Protein AF-A0A1D2NFI7-F1 (afdb_monomer_lite)

Radius of gyration: 31.72 Å; chains: 1; bounding box: 74×65×94 Å

Sequence (279 aa):
MHHGKQHNYYQWLPLLLILQALLTYIPTWLWNNLKDSRIQETVSSVKDSSKPASRRKLLIINLANDLFTQVIQKRYAKPFILCESLNIFCFIVNVVLTNFFFHNRFIMYGIKEIWMRFSSLSFRSQDSELFPQFGKCSFNLVKKDEIQKEAVCMISFNSLCENIYMVWFVVLIFASVIGLTFRLFGMFSRRKRRKLLMDAADNSCDENLQKICEKIGFYSWFTLYRISRNVDPLTFQDIISSLVARIESMPVFKTIKVRSRAVEHHTSDEIHDNISTVV

Organism: Orchesella cincta (NCBI:txid48709)

pLDDT: mean 74.35, std 12.83, range [29.09, 91.56]

Structure (mmCIF, N/CA/C/O backbone):
data_AF-A0A1D2NFI7-F1
#
_entry.id   AF-A0A1D2NFI7-F1
#
loop_
_atom_site.group_PDB
_atom_site.id
_atom_site.type_symbol
_atom_site.label_atom_id
_atom_site.label_alt_id
_atom_site.label_comp_id
_atom_site.label_asym_id
_atom_site.label_entity_id
_atom_site.label_seq_id
_atom_site.pdbx_PDB_ins_code
_atom_site.Cartn_x
_atom_site.Cartn_y
_atom_site.Cartn_z
_atom_site.occupancy
_atom_site.B_iso_or_equiv
_atom_site.auth_seq_id
_atom_site.auth_comp_id
_atom_site.auth_asym_id
_atom_site.auth_atom_id
_atom_site.pdbx_PDB_model_num
ATOM 1 N N . MET A 1 1 ? 24.826 -11.931 -44.035 1.00 29.09 1 MET A N 1
ATOM 2 C CA . MET A 1 1 ? 23.774 -10.902 -43.886 1.00 29.09 1 MET A CA 1
ATOM 3 C C . MET A 1 1 ? 23.153 -11.037 -42.500 1.00 29.09 1 MET A C 1
ATOM 5 O O . MET A 1 1 ? 22.273 -11.863 -42.312 1.00 29.09 1 MET A O 1
ATOM 9 N N . HIS A 1 2 ? 23.647 -10.297 -41.504 1.00 39.62 2 HIS A N 1
ATOM 10 C CA . HIS A 1 2 ? 22.939 -10.165 -40.228 1.00 39.62 2 HIS A CA 1
ATOM 11 C C . HIS A 1 2 ? 21.984 -8.981 -40.370 1.00 39.62 2 HIS A C 1
ATOM 13 O O . HIS A 1 2 ? 22.434 -7.839 -40.376 1.00 39.62 2 HIS A O 1
ATOM 19 N N . HIS A 1 3 ? 20.685 -9.240 -40.535 1.00 42.41 3 HIS A N 1
ATOM 20 C CA . HIS A 1 3 ? 19.678 -8.193 -40.383 1.00 42.41 3 HIS A CA 1
ATOM 21 C C . HIS A 1 3 ? 19.766 -7.674 -38.943 1.00 42.41 3 HIS A C 1
ATOM 23 O O . HIS A 1 3 ? 19.372 -8.364 -38.003 1.00 42.41 3 HIS A O 1
ATOM 29 N N . GLY A 1 4 ? 20.356 -6.491 -38.760 1.00 54.72 4 GLY A N 1
ATOM 30 C CA . GLY A 1 4 ? 20.394 -5.828 -37.464 1.00 54.72 4 GLY A CA 1
ATOM 31 C C . GLY A 1 4 ? 18.966 -5.567 -37.000 1.00 54.72 4 GLY A C 1
ATOM 32 O O . GLY A 1 4 ? 18.194 -4.923 -37.711 1.00 54.72 4 GLY A O 1
ATOM 33 N N . LYS A 1 5 ? 18.592 -6.091 -35.829 1.00 62.19 5 LYS A N 1
ATOM 34 C CA . LYS A 1 5 ? 17.308 -5.758 -35.205 1.00 62.19 5 LYS A CA 1
ATOM 35 C C . LYS A 1 5 ? 17.277 -4.253 -34.950 1.00 62.19 5 LYS A C 1
ATOM 37 O O . LYS A 1 5 ? 18.166 -3.717 -34.295 1.00 62.19 5 LYS A O 1
ATOM 42 N N . GLN A 1 6 ? 16.263 -3.570 -35.470 1.00 62.44 6 GLN A N 1
ATOM 43 C CA . GLN A 1 6 ? 16.031 -2.164 -35.160 1.00 62.44 6 GLN A CA 1
ATOM 44 C C . GLN A 1 6 ? 15.287 -2.061 -33.829 1.00 62.44 6 GLN A C 1
ATOM 46 O O . GLN A 1 6 ? 14.195 -2.601 -33.662 1.00 62.44 6 GLN A O 1
ATOM 51 N N . HIS A 1 7 ? 15.889 -1.366 -32.871 1.00 65.62 7 HIS A N 1
ATOM 52 C CA . HIS A 1 7 ? 15.333 -1.174 -31.537 1.00 65.62 7 HIS A CA 1
ATOM 53 C C . HIS A 1 7 ? 14.650 0.208 -31.470 1.00 65.62 7 HIS A C 1
ATOM 55 O O . HIS A 1 7 ? 15.287 1.192 -31.115 1.00 65.62 7 HIS A O 1
ATOM 61 N N . ASN A 1 8 ? 13.360 0.300 -31.831 1.00 68.69 8 ASN A N 1
ATOM 62 C CA . ASN A 1 8 ? 12.594 1.568 -31.844 1.00 68.69 8 ASN A CA 1
ATOM 63 C C . ASN A 1 8 ? 11.809 1.862 -30.548 1.00 68.69 8 ASN A C 1
ATOM 65 O O . ASN A 1 8 ? 11.197 2.922 -30.415 1.00 68.69 8 ASN A O 1
ATOM 69 N N . TYR A 1 9 ? 11.822 0.962 -29.564 1.00 72.81 9 TYR A N 1
ATOM 70 C CA . TYR A 1 9 ? 11.058 1.134 -28.320 1.00 72.81 9 TYR A CA 1
ATOM 71 C C . TYR A 1 9 ? 11.605 2.242 -27.404 1.00 72.81 9 TYR A C 1
ATOM 73 O O . TYR A 1 9 ? 10.887 2.704 -26.522 1.00 72.81 9 TYR A O 1
ATOM 81 N N . TYR A 1 10 ? 12.836 2.727 -27.613 1.00 71.69 10 TYR A N 1
ATOM 82 C CA . TYR A 1 10 ? 13.444 3.759 -26.757 1.00 71.69 10 TYR A CA 1
ATOM 83 C C . TYR A 1 10 ? 12.664 5.074 -26.726 1.00 71.69 10 TYR A C 1
ATOM 85 O O . TYR A 1 10 ? 12.626 5.732 -25.691 1.00 71.69 10 TYR A O 1
ATOM 93 N N . GLN A 1 11 ? 12.008 5.436 -27.830 1.00 80.50 11 GLN A N 1
ATOM 94 C CA . GLN A 1 11 ? 11.188 6.650 -27.909 1.00 80.50 11 GLN A CA 1
ATOM 95 C C . GLN A 1 11 ? 9.966 6.571 -26.984 1.00 80.50 11 GLN A C 1
ATOM 97 O O . GLN A 1 11 ? 9.542 7.566 -26.404 1.00 80.50 11 GLN A O 1
ATOM 102 N N . TRP A 1 12 ? 9.432 5.363 -26.806 1.00 84.44 12 TRP A N 1
ATOM 103 C CA . TRP A 1 12 ? 8.225 5.088 -26.027 1.00 84.44 12 TRP A CA 1
ATOM 104 C C . TRP A 1 12 ? 8.521 4.767 -24.564 1.00 84.44 12 TRP A C 1
ATOM 106 O O . TRP A 1 12 ? 7.616 4.723 -23.734 1.00 84.44 12 TRP A O 1
ATOM 116 N N . LEU A 1 13 ? 9.795 4.568 -24.233 1.00 81.44 13 LEU A N 1
ATOM 117 C CA . LEU A 1 13 ? 10.234 4.150 -22.913 1.00 81.44 13 LEU A CA 1
ATOM 118 C C . LEU A 1 13 ? 9.862 5.145 -21.795 1.00 81.44 13 LEU A C 1
ATOM 120 O O . LEU A 1 13 ? 9.362 4.689 -20.765 1.00 81.44 13 LEU A O 1
ATOM 124 N N . PRO A 1 14 ? 10.034 6.476 -21.953 1.00 82.94 14 PRO A N 1
ATOM 125 C CA . PRO A 1 14 ? 9.619 7.431 -20.923 1.00 82.94 14 PRO A CA 1
ATOM 126 C C . PRO A 1 14 ? 8.097 7.466 -20.745 1.00 82.94 14 PRO A C 1
ATOM 128 O O . PRO A 1 14 ? 7.606 7.557 -19.622 1.00 82.94 14 PRO A O 1
ATOM 131 N N . LEU A 1 15 ? 7.345 7.342 -21.844 1.00 87.81 15 LEU A N 1
ATOM 132 C CA . LEU A 1 15 ? 5.881 7.300 -21.816 1.00 87.81 15 LEU A CA 1
ATOM 133 C C . LEU A 1 15 ? 5.378 6.058 -21.074 1.00 87.81 15 LEU A C 1
ATOM 135 O O . LEU A 1 15 ? 4.443 6.156 -20.278 1.00 87.81 15 LEU A O 1
ATOM 139 N N . LEU A 1 16 ? 6.037 4.912 -21.272 1.00 87.25 16 LEU A N 1
ATOM 140 C CA . LEU A 1 16 ? 5.746 3.693 -20.527 1.00 87.25 16 LEU A CA 1
ATOM 141 C C . LEU A 1 16 ? 5.970 3.890 -19.023 1.00 87.25 16 LEU A C 1
ATOM 143 O O . LEU A 1 16 ? 5.089 3.550 -18.239 1.00 87.25 16 LEU A O 1
ATOM 147 N N . LEU A 1 17 ? 7.099 4.477 -18.613 1.00 83.81 17 LEU A N 1
ATOM 148 C CA . LEU A 1 17 ? 7.396 4.725 -17.196 1.00 83.81 17 LEU A CA 1
ATOM 149 C C . LEU A 1 17 ? 6.369 5.660 -16.542 1.00 83.81 17 LEU A C 1
ATOM 151 O O . LEU A 1 17 ? 5.935 5.407 -15.419 1.00 83.81 17 LEU A O 1
ATOM 155 N N . ILE A 1 18 ? 5.934 6.708 -17.248 1.00 88.94 18 ILE A N 1
ATOM 156 C CA . ILE A 1 18 ? 4.877 7.608 -16.762 1.00 88.94 18 ILE A CA 1
ATOM 157 C C . ILE A 1 18 ? 3.566 6.837 -16.583 1.00 88.94 18 ILE A C 1
ATOM 159 O O . ILE A 1 18 ? 2.930 6.942 -15.536 1.00 88.94 18 ILE A O 1
ATOM 163 N N . LEU A 1 19 ? 3.177 6.023 -17.567 1.00 90.88 19 LEU A N 1
ATOM 164 C CA . LEU A 1 19 ? 1.971 5.200 -17.477 1.00 90.88 19 LEU A CA 1
ATOM 165 C C . LEU A 1 19 ? 2.037 4.223 -16.291 1.00 90.88 19 LEU A C 1
ATOM 167 O O . LEU A 1 19 ? 1.072 4.096 -15.541 1.00 90.88 19 LEU A O 1
ATOM 171 N N . GLN A 1 20 ? 3.181 3.574 -16.079 1.00 88.94 20 GLN A N 1
ATOM 172 C CA . GLN A 1 20 ? 3.416 2.665 -14.953 1.00 88.94 20 GLN A CA 1
ATOM 173 C C . GLN A 1 20 ? 3.323 3.375 -13.595 1.00 88.94 20 GLN A C 1
ATOM 175 O O . GLN A 1 20 ? 2.691 2.868 -12.658 1.00 88.94 20 GLN A O 1
ATOM 180 N N . ALA A 1 21 ? 3.895 4.577 -13.489 1.00 87.56 21 ALA A N 1
ATOM 181 C CA . ALA A 1 21 ? 3.795 5.410 -12.295 1.00 87.56 21 ALA A CA 1
ATOM 182 C C . ALA A 1 21 ? 2.337 5.803 -12.009 1.00 87.56 21 ALA A C 1
ATOM 184 O O . ALA A 1 21 ? 1.871 5.658 -10.877 1.00 87.56 21 ALA A O 1
ATOM 185 N N . LEU A 1 22 ? 1.589 6.216 -13.038 1.00 91.56 22 LEU A N 1
ATOM 186 C CA . LEU A 1 22 ? 0.167 6.542 -12.916 1.00 91.56 22 LEU A CA 1
ATOM 187 C C . LEU A 1 22 ? -0.651 5.329 -12.463 1.00 91.56 22 LEU A C 1
ATOM 189 O O . LEU A 1 22 ? -1.395 5.436 -11.492 1.00 91.56 22 LEU A O 1
ATOM 193 N N . LEU A 1 23 ? -0.468 4.164 -13.092 1.00 89.81 23 LEU A N 1
ATOM 194 C CA . LEU A 1 23 ? -1.163 2.927 -12.715 1.00 89.81 23 LEU A CA 1
ATOM 195 C C . LEU A 1 23 ? -0.927 2.555 -11.246 1.00 89.81 23 LEU A C 1
ATOM 197 O O . LEU A 1 23 ? -1.853 2.125 -10.559 1.00 89.81 23 LEU A O 1
ATOM 201 N N . THR A 1 24 ? 0.291 2.761 -10.746 1.00 85.81 24 THR A N 1
ATOM 202 C CA . THR A 1 24 ? 0.656 2.467 -9.351 1.00 85.81 24 THR A CA 1
ATOM 203 C C . THR A 1 24 ? 0.139 3.531 -8.372 1.00 85.81 24 THR A C 1
ATOM 205 O O . THR A 1 24 ? -0.062 3.252 -7.190 1.00 85.81 24 THR A O 1
ATOM 208 N N . TYR A 1 25 ? -0.137 4.748 -8.845 1.00 90.19 25 TYR A N 1
ATOM 209 C CA . TYR A 1 25 ? -0.699 5.831 -8.036 1.00 90.19 25 TYR A CA 1
ATOM 210 C C . TYR A 1 25 ? -2.215 5.699 -7.814 1.00 90.19 25 TYR A C 1
ATOM 212 O O . TYR A 1 25 ? -2.713 6.094 -6.754 1.00 90.19 25 TYR A O 1
ATOM 220 N N . ILE A 1 26 ? -2.950 5.101 -8.762 1.00 90.38 26 ILE A N 1
ATOM 221 C CA . ILE A 1 26 ? -4.421 4.974 -8.715 1.00 90.38 26 ILE A CA 1
ATOM 222 C C . ILE A 1 26 ? -4.935 4.407 -7.377 1.00 90.38 26 ILE A C 1
ATOM 224 O O . ILE A 1 26 ? -5.837 5.022 -6.806 1.00 90.38 26 ILE A O 1
ATOM 228 N N . PRO A 1 27 ? -4.403 3.300 -6.819 1.00 88.62 27 PRO A N 1
ATOM 229 C CA . PRO A 1 27 ? -4.906 2.755 -5.556 1.00 88.62 27 PRO A CA 1
ATOM 230 C C . PRO A 1 27 ? -4.754 3.725 -4.380 1.00 88.62 27 PRO A C 1
ATOM 232 O O . PRO A 1 27 ? -5.640 3.818 -3.533 1.00 88.62 27 PRO A O 1
ATOM 235 N N . THR A 1 28 ? -3.654 4.481 -4.340 1.00 87.12 28 THR A N 1
ATOM 236 C CA . THR A 1 28 ? -3.395 5.480 -3.291 1.00 87.12 28 THR A CA 1
ATOM 237 C C . THR A 1 28 ? -4.342 6.664 -3.417 1.00 87.12 28 THR A C 1
ATOM 239 O O . THR A 1 28 ? -4.914 7.120 -2.424 1.00 87.12 28 THR A O 1
ATOM 242 N N . TRP A 1 29 ? -4.539 7.150 -4.641 1.00 91.44 29 TRP A N 1
ATOM 243 C CA . TRP A 1 29 ? -5.510 8.198 -4.919 1.00 91.44 29 TRP A CA 1
ATOM 244 C C . TRP A 1 29 ? -6.923 7.750 -4.532 1.00 91.44 29 TRP A C 1
ATOM 246 O O . TRP A 1 29 ? -7.607 8.444 -3.781 1.00 91.44 29 TRP A O 1
ATOM 256 N N . LEU A 1 30 ? -7.333 6.553 -4.952 1.00 90.44 30 LEU A N 1
ATOM 257 C CA . LEU A 1 30 ? -8.645 5.996 -4.642 1.00 90.44 30 LEU A CA 1
ATOM 258 C C . LEU A 1 30 ? -8.848 5.846 -3.128 1.00 90.44 30 LEU A C 1
ATOM 260 O O . LEU A 1 30 ? -9.880 6.255 -2.599 1.00 90.44 30 LEU A O 1
ATOM 264 N N . TRP A 1 31 ? -7.842 5.339 -2.413 1.00 88.44 31 TRP A N 1
ATOM 265 C CA . TRP A 1 31 ? -7.873 5.230 -0.957 1.00 88.44 31 TRP A CA 1
ATOM 266 C C . TRP A 1 31 ? -8.065 6.586 -0.277 1.00 88.44 31 TRP A C 1
ATOM 268 O O . TRP A 1 31 ? -8.869 6.710 0.643 1.00 88.44 31 TRP A O 1
ATOM 278 N N . ASN A 1 32 ? -7.356 7.619 -0.733 1.00 86.19 32 ASN A N 1
ATOM 279 C CA . ASN A 1 32 ? -7.460 8.952 -0.150 1.00 86.19 32 ASN A CA 1
ATOM 280 C C . ASN A 1 32 ? -8.827 9.608 -0.364 1.00 86.19 32 ASN A C 1
ATOM 282 O O . ASN A 1 32 ? -9.238 10.378 0.499 1.00 86.19 32 ASN A O 1
ATOM 286 N N . ASN A 1 33 ? -9.521 9.278 -1.455 1.00 86.75 33 ASN A N 1
ATOM 287 C CA . ASN A 1 33 ? -10.863 9.786 -1.743 1.00 86.75 33 ASN A CA 1
ATOM 288 C C . ASN A 1 33 ? -11.974 8.970 -1.062 1.00 86.75 33 ASN A C 1
ATOM 290 O O . ASN A 1 33 ? -13.000 9.528 -0.688 1.00 86.75 33 ASN A O 1
ATOM 294 N N . LEU A 1 34 ? -11.789 7.655 -0.892 1.00 83.94 34 LEU A N 1
ATOM 295 C CA . LEU A 1 34 ? -12.803 6.778 -0.291 1.00 83.94 34 LEU A CA 1
ATOM 296 C C . LEU A 1 34 ? -12.669 6.614 1.225 1.00 83.94 34 LEU A C 1
ATOM 298 O O . LEU A 1 34 ? -13.615 6.147 1.865 1.00 83.94 34 LEU A O 1
ATOM 302 N N . LYS A 1 35 ? -11.507 6.926 1.815 1.00 78.81 35 LYS A N 1
ATOM 303 C CA . LYS A 1 35 ? -11.332 6.832 3.268 1.00 78.81 35 LYS A CA 1
ATOM 304 C C . LYS A 1 35 ? -12.279 7.821 3.948 1.00 78.81 35 LYS A C 1
ATOM 306 O O . LYS A 1 35 ? -12.212 9.026 3.730 1.00 78.81 35 LYS A O 1
ATOM 311 N N . ASP A 1 36 ? -13.151 7.300 4.801 1.00 71.88 36 ASP A N 1
ATOM 312 C CA . ASP A 1 36 ? -14.034 8.128 5.612 1.00 71.88 36 ASP A CA 1
ATOM 313 C C . ASP A 1 36 ? -13.203 8.813 6.714 1.00 71.88 36 ASP A C 1
ATOM 315 O O . ASP A 1 36 ? -12.686 8.152 7.624 1.00 71.88 36 ASP A O 1
ATOM 319 N N . SER A 1 37 ? -13.015 10.132 6.610 1.00 70.44 37 SER A N 1
ATOM 320 C CA . SER A 1 37 ? -12.261 10.937 7.581 1.00 70.44 37 SER A CA 1
ATOM 321 C C . SER A 1 37 ? -13.011 11.140 8.899 1.00 70.44 37 SER A C 1
ATOM 323 O O . SER A 1 37 ? -12.382 11.499 9.897 1.00 70.44 37 SER A O 1
ATOM 325 N N . ARG A 1 38 ? -14.318 10.839 8.949 1.00 67.88 38 ARG A N 1
ATOM 326 C CA . ARG A 1 38 ? -15.179 11.098 10.115 1.00 67.88 38 ARG A CA 1
ATOM 327 C C . ARG A 1 38 ? -14.690 10.427 11.392 1.00 67.88 38 ARG A C 1
ATOM 329 O O . ARG A 1 38 ? -14.798 11.015 12.465 1.00 67.88 38 ARG A O 1
ATOM 336 N N . ILE A 1 39 ? -14.103 9.226 11.306 1.00 69.31 39 ILE A N 1
ATOM 337 C CA . ILE A 1 39 ? -13.551 8.564 12.502 1.00 69.31 39 ILE A CA 1
ATOM 338 C C . ILE A 1 39 ? -12.408 9.388 13.089 1.00 69.31 39 ILE A C 1
ATOM 340 O O . ILE A 1 39 ? -12.334 9.548 14.300 1.00 69.31 39 ILE A O 1
ATOM 344 N N . GLN A 1 40 ? -11.497 9.885 12.250 1.00 72.31 40 GLN A N 1
ATOM 345 C CA . GLN A 1 40 ? -10.308 10.595 12.724 1.00 72.31 40 GLN A CA 1
ATOM 346 C C . GLN A 1 40 ? -10.698 11.924 13.371 1.00 72.31 40 GLN A C 1
ATOM 348 O O . GLN A 1 40 ? -10.175 12.263 14.427 1.00 72.31 40 GLN A O 1
ATOM 353 N N . GLU A 1 41 ? -11.669 12.617 12.780 1.00 72.81 41 GLU A N 1
ATOM 354 C CA . GLU A 1 41 ? -12.239 13.860 13.302 1.00 72.81 41 GLU A CA 1
ATOM 355 C C . GLU A 1 41 ? -13.022 13.658 14.611 1.00 72.81 41 GLU A C 1
ATOM 357 O O . GLU A 1 41 ? -12.958 14.469 15.539 1.00 72.81 41 GLU A O 1
ATOM 362 N N . THR A 1 42 ? -13.739 12.541 14.731 1.00 68.81 42 THR A N 1
ATOM 363 C CA . THR A 1 42 ? -14.479 12.223 15.959 1.00 68.81 42 THR A CA 1
ATOM 364 C C . THR A 1 42 ? -13.531 11.773 17.069 1.00 68.81 42 THR A C 1
ATOM 366 O O . THR A 1 42 ? -13.683 12.186 18.215 1.00 68.81 42 THR A O 1
ATOM 369 N N . VAL A 1 43 ? -12.498 10.991 16.741 1.00 75.31 43 VAL A N 1
ATOM 370 C CA . VAL A 1 43 ? -11.453 10.576 17.689 1.00 75.31 43 VAL A CA 1
ATOM 371 C C . VAL A 1 43 ? -10.667 11.781 18.210 1.00 75.31 43 VAL A C 1
ATOM 373 O O . VAL A 1 43 ? -10.451 11.881 19.418 1.00 75.31 43 VAL A O 1
ATOM 376 N N . SER A 1 44 ? -10.288 12.729 17.346 1.00 76.19 44 SER A N 1
ATOM 377 C CA . SER A 1 44 ? -9.645 13.972 17.793 1.00 76.19 44 SER A CA 1
ATOM 378 C C . SER A 1 44 ? -10.584 14.807 18.668 1.00 76.19 44 SER A C 1
ATOM 380 O O . SER A 1 44 ? -10.166 15.331 19.696 1.00 76.19 44 SER A O 1
ATOM 382 N N . SER A 1 45 ? -11.877 14.843 18.334 1.00 73.56 45 SER A N 1
ATOM 383 C CA . SER A 1 45 ? -12.898 15.528 19.130 1.00 73.56 45 SER A CA 1
ATOM 384 C C . SER A 1 45 ? -13.146 14.914 20.508 1.00 73.56 45 SER A C 1
ATOM 386 O O . SER A 1 45 ? -13.571 15.650 21.399 1.00 73.56 45 SER A O 1
ATOM 388 N N . VAL A 1 46 ? -12.929 13.604 20.671 1.00 73.38 46 VAL A N 1
ATOM 389 C CA . VAL A 1 46 ? -13.037 12.873 21.947 1.00 73.38 46 VAL A CA 1
ATOM 390 C C . VAL A 1 46 ? -11.790 13.071 22.813 1.00 73.38 46 VAL A C 1
ATOM 392 O O . VAL A 1 46 ? -11.917 13.171 24.031 1.00 73.38 46 VAL A O 1
ATOM 395 N N . LYS A 1 47 ? -10.610 13.183 22.192 1.00 74.44 47 LYS A N 1
ATOM 396 C CA . LYS A 1 47 ? -9.340 13.506 22.867 1.00 74.44 47 LYS A CA 1
ATOM 397 C C . LYS A 1 47 ? -9.260 14.931 23.407 1.00 74.44 47 LYS A C 1
ATOM 399 O O . LYS A 1 47 ? -8.409 15.218 24.242 1.00 74.44 47 LYS A O 1
ATOM 404 N N . ASP A 1 48 ? -10.109 15.826 22.918 1.00 77.12 48 ASP A N 1
ATOM 405 C CA . ASP A 1 48 ? -10.140 17.211 23.366 1.00 77.12 48 ASP A CA 1
ATOM 406 C C . ASP A 1 48 ? -10.658 17.320 24.814 1.00 77.12 48 ASP A C 1
ATOM 408 O O . ASP A 1 48 ? -11.865 17.377 25.088 1.00 77.12 48 ASP A O 1
ATOM 412 N N . SER A 1 49 ? -9.710 17.348 25.753 1.00 65.44 49 SER A N 1
ATOM 413 C CA . SER A 1 49 ? -9.942 17.460 27.196 1.00 65.44 49 SER A CA 1
ATOM 414 C C . SER A 1 49 ? -10.616 18.768 27.618 1.00 65.44 49 SER A C 1
ATOM 416 O O . SER A 1 49 ? -11.136 18.825 28.731 1.00 65.44 49 SER A O 1
ATOM 418 N N . SER A 1 50 ? -10.659 19.788 26.748 1.00 71.69 50 SER A N 1
ATOM 419 C CA . SER A 1 50 ? -11.326 21.070 27.015 1.00 71.69 50 SER A CA 1
ATOM 420 C C . SER A 1 50 ? -12.854 20.930 27.105 1.00 71.69 50 SER A C 1
ATOM 422 O O . SER A 1 50 ? -13.536 21.740 27.734 1.00 71.69 50 SER A O 1
ATOM 424 N N . LYS A 1 51 ? -13.427 19.871 26.515 1.00 74.31 51 LYS A N 1
ATOM 425 C CA . LYS A 1 51 ? -14.882 19.678 26.467 1.00 74.31 51 LYS A CA 1
ATOM 426 C C . LYS A 1 51 ? -15.449 19.127 27.787 1.00 74.31 51 LYS A C 1
ATOM 428 O O . LYS A 1 51 ? -14.869 18.194 28.358 1.00 74.31 51 LYS A O 1
ATOM 433 N N . PRO A 1 52 ? -16.631 19.612 28.230 1.00 79.06 52 PRO A N 1
ATOM 434 C CA . PRO A 1 52 ? -17.269 19.171 29.470 1.00 79.06 52 PRO A CA 1
ATOM 435 C C . PRO A 1 52 ? -17.637 17.681 29.435 1.00 79.06 52 PRO A C 1
ATOM 437 O O . PRO A 1 52 ? -18.003 17.140 28.386 1.00 79.06 52 PRO A O 1
ATOM 440 N N . ALA A 1 53 ? -17.600 17.023 30.598 1.00 74.62 53 ALA A N 1
ATOM 441 C CA . ALA A 1 53 ? -17.808 15.577 30.740 1.00 74.62 53 ALA A CA 1
ATOM 442 C C . ALA A 1 53 ? -19.140 15.084 30.134 1.00 74.62 53 ALA A C 1
ATOM 444 O O . ALA A 1 53 ? -19.183 14.035 29.490 1.00 74.62 53 ALA A O 1
ATOM 445 N N . SER A 1 54 ? -20.215 15.871 30.256 1.00 76.00 54 SER A N 1
ATOM 446 C CA . SER A 1 54 ? -21.532 15.578 29.668 1.00 76.00 54 SER A CA 1
ATOM 447 C C . SER A 1 54 ? -21.483 15.514 28.137 1.00 76.00 54 SER A C 1
ATOM 449 O O . SER A 1 54 ? -22.091 14.640 27.521 1.00 76.00 54 SER A O 1
ATOM 451 N N . ARG A 1 55 ? -20.708 16.409 27.509 1.00 77.38 55 ARG A N 1
ATOM 452 C CA . ARG A 1 55 ? -20.531 16.456 26.052 1.00 77.38 55 ARG A CA 1
ATOM 453 C C . ARG A 1 55 ? -19.608 15.341 25.567 1.00 77.38 55 ARG A C 1
ATOM 455 O O . ARG A 1 55 ? -19.849 14.786 24.501 1.00 77.38 55 ARG A O 1
ATOM 462 N N . ARG A 1 56 ? -18.614 14.954 26.373 1.00 73.62 56 ARG A N 1
ATOM 463 C CA . ARG A 1 56 ? -17.728 13.811 26.100 1.00 73.62 56 ARG A CA 1
ATOM 464 C C . ARG A 1 56 ? -18.499 12.490 26.035 1.00 73.62 56 ARG A C 1
ATOM 466 O O . ARG A 1 56 ? -18.316 11.742 25.082 1.00 73.62 56 ARG A O 1
ATOM 473 N N . LYS A 1 57 ? -19.434 12.250 26.964 1.00 76.31 57 LYS A N 1
ATOM 474 C CA . LYS A 1 57 ? -20.319 11.067 26.930 1.00 76.31 57 LYS A CA 1
ATOM 475 C C . LYS A 1 57 ? -21.163 10.999 25.652 1.00 76.31 57 LYS A C 1
ATOM 477 O O . LYS A 1 57 ? -21.241 9.946 25.028 1.00 76.31 57 LYS A O 1
ATOM 482 N N . LEU A 1 58 ? -21.739 12.124 25.218 1.00 79.25 58 LEU A N 1
ATOM 483 C CA . LEU A 1 58 ? -22.499 12.187 23.963 1.00 79.25 58 LEU A CA 1
ATOM 484 C C . LEU A 1 58 ? -21.615 11.903 22.735 1.00 79.25 58 LEU A C 1
ATOM 486 O O . LEU A 1 58 ? -22.036 11.192 21.825 1.00 79.25 58 LEU A O 1
ATOM 490 N N . LEU A 1 59 ? -20.378 12.413 22.721 1.00 78.44 59 LEU A N 1
ATOM 491 C CA . LEU A 1 59 ? -19.408 12.137 21.656 1.00 78.44 59 LEU A CA 1
ATOM 492 C C . LEU A 1 59 ? -19.012 10.656 21.603 1.00 78.44 59 LEU A C 1
ATOM 494 O O . LEU A 1 59 ? -18.911 10.110 20.509 1.00 78.44 59 LEU A O 1
ATOM 498 N N . ILE A 1 60 ? -18.850 9.994 22.753 1.00 76.81 60 ILE A N 1
ATOM 499 C CA . ILE A 1 60 ? -18.573 8.550 22.827 1.00 76.81 60 ILE A CA 1
ATOM 500 C C . ILE A 1 60 ? -19.743 7.740 22.252 1.00 76.81 60 ILE A C 1
ATOM 502 O O . ILE A 1 60 ? -19.517 6.820 21.470 1.00 76.81 60 ILE A O 1
ATOM 506 N N . ILE A 1 61 ? -20.991 8.108 22.563 1.00 77.75 61 ILE A N 1
ATOM 507 C CA . ILE A 1 61 ? -22.186 7.439 22.017 1.00 77.75 61 ILE A CA 1
ATOM 508 C C . ILE A 1 61 ? -22.281 7.632 20.497 1.00 77.75 61 ILE A C 1
ATOM 510 O O . ILE A 1 61 ? -22.542 6.674 19.765 1.00 77.75 61 ILE A O 1
ATOM 514 N N . ASN A 1 62 ? -22.043 8.849 20.003 1.00 78.25 62 ASN A N 1
ATOM 515 C CA . ASN A 1 62 ? -22.034 9.128 18.565 1.00 78.25 62 ASN A CA 1
ATOM 516 C C . ASN A 1 62 ? -20.916 8.354 17.855 1.00 78.25 62 ASN A C 1
ATOM 518 O O . ASN A 1 62 ? -21.173 7.701 16.846 1.00 78.25 62 ASN A O 1
ATOM 522 N N . LEU A 1 63 ? -19.717 8.322 18.443 1.00 78.44 63 LEU A N 1
ATOM 523 C CA . LEU A 1 63 ? -18.595 7.534 17.945 1.00 78.44 63 LEU A CA 1
ATOM 524 C C . LEU A 1 63 ? -18.923 6.037 17.930 1.00 78.44 63 LEU A C 1
ATOM 526 O O . LEU A 1 63 ? -18.635 5.366 16.946 1.00 78.44 63 LEU A O 1
ATOM 530 N N . ALA A 1 64 ? -19.562 5.503 18.970 1.00 76.25 64 ALA A N 1
ATOM 531 C CA . ALA A 1 64 ? -19.980 4.105 19.009 1.00 76.25 64 ALA A CA 1
ATOM 532 C C . ALA A 1 64 ? -21.005 3.777 17.907 1.00 76.25 64 ALA A C 1
ATOM 534 O O . ALA A 1 64 ? -20.918 2.714 17.294 1.00 76.25 64 ALA A O 1
ATOM 535 N N . ASN A 1 65 ? -21.933 4.689 17.594 1.00 77.25 65 ASN A N 1
ATOM 536 C CA . ASN A 1 65 ? -22.884 4.529 16.485 1.00 77.25 65 ASN A CA 1
ATOM 537 C C . ASN A 1 65 ? -22.203 4.584 15.105 1.00 77.25 65 ASN A C 1
ATOM 539 O O . ASN A 1 65 ? -22.510 3.774 14.220 1.00 77.25 65 ASN A O 1
ATOM 543 N N . ASP A 1 66 ? -21.250 5.495 14.924 1.00 76.06 66 ASP A N 1
ATOM 544 C CA . ASP A 1 66 ? -20.457 5.572 13.697 1.00 76.06 66 ASP A CA 1
ATOM 545 C C . ASP A 1 66 ? -19.601 4.312 13.532 1.00 76.06 66 ASP A C 1
ATOM 547 O O . ASP A 1 66 ? -19.607 3.680 12.472 1.00 76.06 66 ASP A O 1
ATOM 551 N N . LEU A 1 67 ? -18.949 3.857 14.604 1.00 75.62 67 LEU A N 1
ATOM 552 C CA . LEU A 1 67 ? -18.160 2.629 14.611 1.00 75.62 67 LEU A CA 1
ATOM 553 C C . LEU A 1 67 ? -19.002 1.394 14.372 1.00 75.62 67 LEU A C 1
ATOM 555 O O . LEU A 1 67 ? -18.584 0.526 13.613 1.00 75.62 67 LEU A O 1
ATOM 559 N N . PHE A 1 68 ? -20.198 1.326 14.945 1.00 75.94 68 PHE A N 1
ATOM 560 C CA .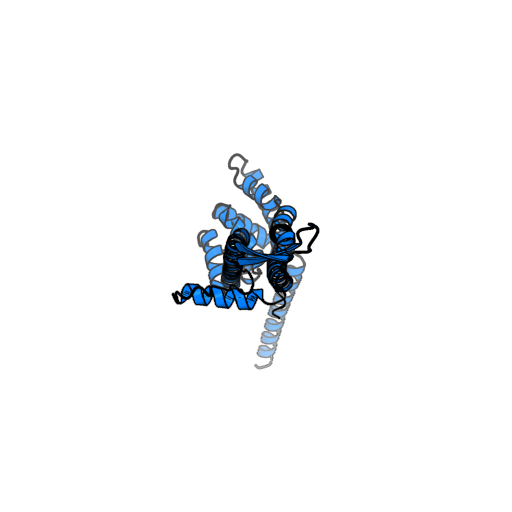 PHE A 1 68 ? -21.143 0.260 14.662 1.00 75.94 68 PHE A CA 1
ATOM 561 C C . PHE A 1 68 ? -21.392 0.157 13.152 1.00 75.94 68 PHE A C 1
ATOM 563 O O . PHE A 1 68 ? -21.210 -0.905 12.548 1.00 75.94 68 PHE A O 1
ATOM 570 N N . THR A 1 69 ? -21.732 1.280 12.518 1.00 73.06 69 THR A N 1
ATOM 571 C CA . THR A 1 69 ? -21.991 1.340 11.075 1.00 73.06 69 THR A CA 1
ATOM 572 C C . THR A 1 69 ? -20.759 0.895 10.286 1.00 73.06 69 THR A C 1
ATOM 574 O O . THR A 1 69 ? -20.857 0.134 9.324 1.00 73.06 69 THR A O 1
ATOM 577 N N . GLN A 1 70 ? -19.567 1.290 10.718 1.00 72.06 70 GLN A N 1
ATOM 578 C CA . GLN A 1 70 ? -18.339 0.979 10.000 1.00 72.06 70 GLN A CA 1
ATOM 579 C C . GLN A 1 70 ? -17.826 -0.454 10.189 1.00 72.06 70 GLN A C 1
ATOM 581 O O . GLN A 1 70 ? -17.379 -1.071 9.217 1.00 72.06 70 GLN A O 1
ATOM 586 N N . VAL A 1 71 ? -17.924 -0.998 11.401 1.00 70.88 71 VAL A N 1
ATOM 587 C CA . VAL A 1 71 ? -17.463 -2.338 11.792 1.00 70.88 71 VAL A CA 1
ATOM 588 C C . VAL A 1 71 ? -18.433 -3.407 11.288 1.00 70.88 71 VAL A C 1
ATOM 590 O O . VAL A 1 71 ? -17.978 -4.423 10.754 1.00 70.88 71 VAL A O 1
ATOM 593 N N . ILE A 1 72 ? -19.748 -3.172 11.400 1.00 69.00 72 ILE A N 1
ATOM 594 C CA . ILE A 1 72 ? -20.787 -4.159 11.061 1.00 69.00 72 ILE A CA 1
ATOM 595 C C . ILE A 1 72 ? -21.261 -4.030 9.619 1.00 69.00 72 ILE A C 1
ATOM 597 O O . ILE A 1 72 ? -21.305 -5.039 8.917 1.00 69.00 72 ILE A O 1
ATOM 601 N N . GLN A 1 73 ? -21.518 -2.817 9.112 1.00 70.19 73 GLN A N 1
ATOM 602 C CA . GLN A 1 73 ? -21.841 -2.648 7.684 1.00 70.19 73 GLN A CA 1
ATOM 603 C C . GLN A 1 73 ? -20.593 -2.649 6.786 1.00 70.19 73 GLN A C 1
ATOM 605 O O . GLN A 1 73 ? -20.700 -2.489 5.565 1.00 70.19 73 GLN A O 1
ATOM 610 N N . LYS A 1 74 ? -19.402 -2.852 7.371 1.00 74.69 74 LYS A N 1
ATOM 611 C CA . LYS A 1 74 ? -18.117 -2.990 6.669 1.00 74.69 74 LYS A CA 1
ATOM 612 C C . LYS A 1 74 ? -17.776 -1.783 5.782 1.00 74.69 74 LYS A C 1
ATOM 614 O O . LYS A 1 74 ? -17.042 -1.937 4.807 1.00 74.69 74 LYS A O 1
ATOM 619 N N . ARG A 1 75 ? -18.287 -0.582 6.089 1.00 75.81 75 ARG A N 1
ATOM 620 C CA . ARG A 1 75 ? -18.088 0.619 5.250 1.00 75.81 75 ARG A CA 1
ATOM 621 C C . ARG A 1 75 ? -16.623 0.991 5.064 1.00 75.81 75 ARG A C 1
ATOM 623 O O . ARG A 1 75 ? -16.264 1.395 3.971 1.00 75.81 75 ARG A O 1
ATOM 630 N N . TYR A 1 76 ? -15.790 0.802 6.085 1.00 75.88 76 TYR A N 1
ATOM 631 C CA . TYR A 1 76 ? -14.349 1.052 5.991 1.00 75.88 76 TYR A CA 1
ATOM 632 C C . TYR A 1 76 ? -13.594 -0.118 5.335 1.00 75.88 76 TYR A C 1
ATOM 634 O O . TYR A 1 76 ? -12.616 0.069 4.615 1.00 75.88 76 TYR A O 1
ATOM 642 N N . ALA A 1 77 ? -14.074 -1.348 5.547 1.00 78.62 77 ALA A N 1
ATOM 643 C CA . ALA A 1 77 ? -13.458 -2.550 4.994 1.00 78.62 77 ALA A CA 1
ATOM 644 C C . ALA A 1 77 ? -13.620 -2.650 3.468 1.00 78.62 77 ALA A C 1
ATOM 646 O O . ALA A 1 77 ? -12.687 -3.063 2.791 1.00 78.62 77 ALA A O 1
ATOM 647 N N . LYS A 1 78 ? -14.773 -2.252 2.912 1.00 82.44 78 LYS A N 1
ATOM 648 C CA . LYS A 1 78 ? -15.043 -2.291 1.462 1.00 82.44 78 LYS A CA 1
ATOM 649 C C . LYS A 1 78 ? -14.028 -1.494 0.618 1.00 82.44 78 LYS A C 1
ATOM 651 O O . LYS A 1 78 ? -13.404 -2.111 -0.242 1.00 82.44 78 LYS A O 1
ATOM 656 N N . PRO A 1 79 ? -13.811 -0.180 0.840 1.00 84.00 79 PRO A N 1
ATOM 657 C CA . PRO A 1 79 ? -12.842 0.590 0.064 1.00 84.00 79 PRO A CA 1
ATOM 658 C C . PRO A 1 79 ? -11.412 0.108 0.306 1.00 84.00 79 PRO A C 1
ATOM 660 O O . PRO A 1 79 ? -10.608 0.131 -0.619 1.00 84.00 79 PRO A O 1
ATOM 663 N N . PHE A 1 80 ? -11.100 -0.394 1.506 1.00 82.50 80 PHE A N 1
ATOM 664 C CA . PHE A 1 80 ? -9.794 -0.987 1.786 1.00 82.50 80 PHE A CA 1
ATOM 665 C C . PHE A 1 80 ? -9.549 -2.247 0.946 1.00 82.50 80 PHE A C 1
ATOM 667 O O . PHE A 1 80 ? -8.537 -2.330 0.261 1.00 82.50 80 PHE A O 1
ATOM 674 N N . ILE A 1 81 ? -10.493 -3.198 0.940 1.00 84.00 81 ILE A N 1
ATOM 675 C CA . ILE A 1 81 ? -10.418 -4.422 0.123 1.00 84.00 81 ILE A CA 1
ATOM 676 C C . ILE A 1 81 ? -10.352 -4.080 -1.369 1.00 84.00 81 ILE A C 1
ATOM 678 O O . ILE A 1 81 ? -9.613 -4.721 -2.113 1.00 84.00 81 ILE A O 1
ATOM 682 N N . LEU A 1 82 ? -11.099 -3.065 -1.807 1.00 88.31 82 LEU A N 1
ATOM 683 C CA . LEU A 1 82 ? -11.066 -2.594 -3.187 1.00 88.31 82 LEU A CA 1
ATOM 684 C C . LEU A 1 82 ? -9.682 -2.047 -3.560 1.00 88.31 82 LEU A C 1
ATOM 686 O O . LEU A 1 82 ? -9.115 -2.485 -4.555 1.00 88.31 82 LEU A O 1
ATOM 690 N N . CYS A 1 83 ? -9.117 -1.144 -2.753 1.00 88.25 83 CYS A N 1
ATOM 691 C CA . CYS A 1 83 ? -7.778 -0.591 -2.991 1.00 88.25 83 CYS A CA 1
ATOM 692 C C . CYS A 1 83 ? -6.704 -1.682 -2.945 1.00 88.25 83 CYS A C 1
ATOM 694 O O . CYS A 1 83 ? -5.742 -1.649 -3.703 1.00 88.25 83 CYS A O 1
ATOM 696 N N . GLU A 1 84 ? -6.878 -2.669 -2.074 1.00 85.06 84 GLU A N 1
ATOM 697 C CA . GLU A 1 84 ? -5.986 -3.813 -1.949 1.00 85.06 84 GLU A CA 1
ATOM 698 C C . GLU A 1 84 ? -6.023 -4.708 -3.197 1.00 85.06 84 GLU A C 1
ATOM 700 O O . GLU A 1 84 ? -4.984 -5.017 -3.779 1.00 85.06 84 GLU A O 1
ATOM 705 N N . SER A 1 85 ? -7.224 -5.039 -3.673 1.00 87.88 85 SER A N 1
ATOM 706 C CA . SER A 1 85 ? -7.415 -5.794 -4.917 1.00 87.88 85 SER A CA 1
ATOM 707 C C . SER A 1 85 ? -6.851 -5.028 -6.115 1.00 87.88 85 SER A C 1
ATOM 709 O O . SER A 1 85 ? -6.195 -5.607 -6.978 1.00 87.88 85 SER A O 1
ATOM 711 N N . LEU A 1 86 ? -7.052 -3.708 -6.134 1.00 90.06 86 LEU A N 1
ATOM 712 C CA . LEU A 1 86 ? -6.554 -2.831 -7.183 1.00 90.06 86 LEU A CA 1
ATOM 713 C C . LEU A 1 86 ? -5.025 -2.717 -7.167 1.00 90.06 86 LEU A C 1
ATOM 715 O O . LEU A 1 86 ? -4.424 -2.711 -8.230 1.00 90.06 86 LEU A O 1
ATOM 719 N N . ASN A 1 87 ? -4.381 -2.700 -5.995 1.00 87.56 87 ASN A N 1
ATOM 720 C CA . ASN A 1 87 ? -2.918 -2.740 -5.888 1.00 87.56 87 ASN A CA 1
ATOM 721 C C . ASN A 1 87 ? -2.336 -4.001 -6.540 1.00 87.56 87 ASN A C 1
ATOM 723 O O . ASN A 1 87 ? -1.397 -3.907 -7.329 1.00 87.56 87 ASN A O 1
ATOM 727 N N . ILE A 1 88 ? -2.904 -5.176 -6.240 1.00 85.88 88 ILE A N 1
ATOM 728 C CA . ILE A 1 88 ? -2.465 -6.450 -6.834 1.00 85.88 88 ILE A CA 1
ATOM 729 C C . ILE A 1 88 ? -2.703 -6.439 -8.347 1.00 85.88 88 ILE A C 1
ATOM 731 O O . ILE A 1 88 ? -1.818 -6.810 -9.116 1.00 85.88 88 ILE A O 1
ATOM 735 N N . PHE A 1 89 ? -3.873 -5.971 -8.782 1.00 90.62 89 PHE A N 1
ATOM 736 C CA . PHE A 1 89 ? -4.198 -5.849 -10.198 1.00 90.62 89 PHE A CA 1
ATOM 737 C C . PHE A 1 89 ? -3.226 -4.916 -10.932 1.00 90.62 89 PHE A C 1
ATOM 739 O O . PHE A 1 89 ? -2.645 -5.309 -11.941 1.00 90.62 89 PHE A O 1
ATOM 746 N N . CYS A 1 90 ? -2.978 -3.717 -10.401 1.00 89.94 90 CYS A N 1
ATOM 747 C CA . CYS A 1 90 ? -2.029 -2.766 -10.969 1.00 89.94 90 CYS A CA 1
ATOM 748 C C . CYS A 1 90 ? -0.615 -3.347 -11.032 1.00 89.94 90 CYS A C 1
ATOM 750 O O . CYS A 1 90 ? 0.070 -3.144 -12.030 1.00 89.94 90 CYS A O 1
ATOM 752 N N . PHE A 1 91 ? -0.175 -4.101 -10.021 1.00 86.19 91 PHE A N 1
ATOM 753 C CA . PHE A 1 91 ? 1.112 -4.796 -10.069 1.00 86.19 91 PHE A CA 1
ATOM 754 C C . PHE A 1 91 ? 1.177 -5.811 -11.220 1.00 86.19 91 PHE A C 1
ATOM 756 O O . PHE A 1 91 ? 2.117 -5.774 -12.013 1.00 86.19 91 PHE A O 1
ATOM 763 N N . ILE A 1 92 ? 0.160 -6.669 -11.365 1.00 88.06 92 ILE A N 1
ATOM 764 C CA . ILE A 1 92 ? 0.093 -7.655 -12.457 1.00 88.06 92 ILE A CA 1
ATOM 765 C C . ILE A 1 92 ? 0.118 -6.948 -13.815 1.00 88.06 92 ILE A C 1
ATOM 767 O O . ILE A 1 92 ? 0.906 -7.320 -14.684 1.00 88.06 92 ILE A O 1
ATOM 771 N N . VAL A 1 93 ? -0.691 -5.898 -13.987 1.00 91.00 93 VAL A N 1
ATOM 772 C CA . VAL A 1 93 ? -0.725 -5.102 -15.221 1.00 91.00 93 VAL A CA 1
ATOM 773 C C . VAL A 1 93 ? 0.639 -4.478 -15.508 1.00 91.00 93 VAL A C 1
ATOM 775 O O . VAL A 1 93 ? 1.102 -4.569 -16.638 1.00 91.00 93 VAL A O 1
ATOM 778 N N . ASN A 1 94 ? 1.321 -3.908 -14.510 1.00 89.38 94 ASN A N 1
ATOM 779 C CA . ASN A 1 94 ? 2.664 -3.347 -14.682 1.00 89.38 94 ASN A CA 1
ATOM 780 C C . ASN A 1 94 ? 3.666 -4.403 -15.177 1.00 89.38 94 ASN A C 1
ATOM 782 O O . ASN A 1 94 ? 4.413 -4.143 -16.123 1.00 89.38 94 ASN A O 1
ATOM 786 N N . VAL A 1 95 ? 3.667 -5.603 -14.587 1.00 86.88 95 VAL A N 1
ATOM 787 C CA . VAL A 1 95 ? 4.569 -6.696 -14.989 1.00 86.88 95 VAL A CA 1
ATOM 788 C C . VAL A 1 95 ? 4.251 -7.189 -16.403 1.00 86.88 95 VAL A C 1
ATOM 790 O O . VAL A 1 95 ? 5.159 -7.304 -17.227 1.00 86.88 95 VAL A O 1
ATOM 793 N N . VAL A 1 96 ? 2.974 -7.436 -16.712 1.00 89.62 96 VAL A N 1
ATOM 794 C CA . VAL A 1 96 ? 2.535 -7.910 -18.036 1.00 89.62 96 VAL A CA 1
ATOM 795 C C . VAL A 1 96 ? 2.818 -6.867 -19.113 1.00 89.62 96 VAL A C 1
ATOM 797 O O . VAL A 1 96 ? 3.371 -7.211 -20.155 1.00 89.62 96 VAL A O 1
ATOM 800 N N . LEU A 1 97 ? 2.506 -5.596 -18.854 1.00 90.25 97 LEU A N 1
ATOM 801 C CA . LEU A 1 97 ? 2.754 -4.493 -19.780 1.00 90.25 97 LEU A CA 1
ATOM 802 C C . LEU A 1 97 ? 4.252 -4.328 -20.058 1.00 90.25 97 LEU A C 1
ATOM 804 O O . LEU A 1 97 ? 4.642 -4.187 -21.213 1.00 90.25 97 LEU A O 1
ATOM 808 N N . THR A 1 98 ? 5.095 -4.406 -19.022 1.00 86.31 98 THR A N 1
ATOM 809 C CA . THR A 1 98 ? 6.559 -4.371 -19.185 1.00 86.31 98 THR A CA 1
ATOM 810 C C . THR A 1 98 ? 7.038 -5.547 -20.030 1.00 86.31 98 THR A C 1
ATOM 812 O O . THR A 1 98 ? 7.802 -5.366 -20.974 1.00 86.31 98 THR A O 1
ATOM 815 N N . ASN A 1 99 ? 6.566 -6.761 -19.734 1.00 88.31 99 ASN A N 1
ATOM 816 C CA . ASN A 1 99 ? 6.971 -7.945 -20.480 1.00 88.31 99 ASN A CA 1
ATOM 817 C C . ASN A 1 99 ? 6.542 -7.863 -21.949 1.00 88.31 99 ASN A C 1
ATOM 819 O O . ASN A 1 99 ? 7.351 -8.146 -22.829 1.00 88.31 99 ASN A O 1
ATOM 823 N N . PHE A 1 100 ? 5.316 -7.413 -22.215 1.00 88.88 100 PHE A N 1
ATOM 824 C CA . PHE A 1 100 ? 4.801 -7.207 -23.565 1.00 88.88 100 PHE A CA 1
ATOM 825 C C . PHE A 1 100 ? 5.602 -6.148 -24.335 1.00 88.88 100 PHE A C 1
ATOM 827 O O . PHE A 1 100 ? 5.968 -6.379 -25.487 1.00 88.88 100 PHE A O 1
ATOM 834 N N . PHE A 1 101 ? 5.940 -5.026 -23.691 1.00 86.44 101 PHE A N 1
ATOM 835 C CA . PHE A 1 101 ? 6.714 -3.943 -24.302 1.00 86.44 101 PHE A CA 1
ATOM 836 C C . PHE A 1 101 ? 8.091 -4.402 -24.798 1.00 86.44 101 PHE A C 1
ATOM 838 O O . PHE A 1 101 ? 8.532 -4.006 -25.872 1.00 86.44 101 PHE A O 1
ATOM 845 N N . PHE A 1 102 ? 8.742 -5.301 -24.059 1.00 84.50 102 PHE A N 1
ATOM 846 C CA . PHE A 1 102 ? 10.013 -5.913 -24.450 1.00 84.50 102 PHE A CA 1
ATOM 847 C C . PHE A 1 102 ? 9.833 -7.266 -25.162 1.00 84.50 102 PHE A C 1
ATOM 849 O O . PHE A 1 102 ? 10.651 -8.179 -25.006 1.00 84.50 102 PHE A O 1
ATOM 856 N N . HIS A 1 103 ? 8.749 -7.424 -25.927 1.00 85.62 103 HIS A N 1
ATOM 857 C CA . HIS A 1 103 ? 8.483 -8.599 -26.765 1.00 85.62 103 HIS A CA 1
ATOM 858 C C . HIS A 1 103 ? 8.540 -9.943 -26.011 1.00 85.62 103 HIS A C 1
ATOM 860 O O . HIS A 1 103 ? 9.048 -10.940 -26.522 1.00 85.62 103 HIS A O 1
ATOM 866 N N . ASN A 1 104 ? 8.019 -9.975 -24.784 1.00 85.00 104 ASN A N 1
ATOM 867 C CA . ASN A 1 104 ? 7.946 -11.131 -23.884 1.00 85.00 104 ASN A CA 1
ATOM 868 C C . ASN A 1 104 ? 9.293 -11.711 -23.420 1.00 85.00 104 ASN A C 1
ATOM 870 O O . ASN A 1 104 ? 9.357 -12.865 -22.994 1.00 85.00 104 ASN A O 1
ATOM 874 N N . ARG A 1 105 ? 10.376 -10.930 -23.483 1.00 83.12 105 ARG A N 1
ATOM 875 C CA . ARG A 1 105 ? 11.723 -11.382 -23.085 1.00 83.12 105 ARG A CA 1
ATOM 876 C C . ARG A 1 105 ? 12.174 -10.843 -21.725 1.00 83.12 105 ARG A C 1
ATOM 878 O O . ARG A 1 105 ? 13.134 -11.363 -21.161 1.00 83.12 105 ARG A O 1
ATOM 885 N N . PHE A 1 106 ? 11.483 -9.840 -21.182 1.00 83.19 106 PHE A N 1
ATOM 886 C CA . PHE A 1 106 ? 11.925 -9.098 -19.997 1.00 83.19 106 PHE A CA 1
ATOM 887 C C . PHE A 1 106 ? 11.992 -9.941 -18.724 1.00 83.19 106 PHE A C 1
ATOM 889 O O . PHE A 1 106 ? 12.959 -9.827 -17.983 1.00 83.19 106 PHE A O 1
ATOM 896 N N . ILE A 1 107 ? 11.004 -10.804 -18.463 1.00 83.31 107 ILE A N 1
ATOM 897 C CA . ILE A 1 107 ? 10.984 -11.602 -17.223 1.00 83.31 107 ILE A CA 1
ATOM 898 C C . ILE A 1 107 ? 12.177 -12.565 -17.178 1.00 83.31 107 ILE A C 1
ATOM 900 O O . ILE A 1 107 ? 12.900 -12.616 -16.183 1.00 83.31 107 ILE A O 1
ATOM 904 N N . MET A 1 108 ? 12.412 -13.295 -18.273 1.00 82.56 108 MET A N 1
ATOM 905 C CA . MET A 1 108 ? 13.542 -14.222 -18.382 1.00 82.56 108 MET A CA 1
ATOM 906 C C . MET A 1 108 ? 14.881 -13.485 -18.305 1.00 82.56 108 MET A C 1
ATOM 908 O O . MET A 1 108 ? 15.792 -13.939 -17.615 1.00 82.56 108 MET A O 1
ATOM 912 N N . TYR A 1 109 ? 14.979 -12.328 -18.966 1.00 81.69 109 TYR A N 1
ATOM 913 C CA . TYR A 1 109 ? 16.146 -11.455 -18.878 1.00 81.69 109 TYR A CA 1
ATOM 914 C C . TYR A 1 109 ? 16.402 -10.992 -17.438 1.00 81.69 109 TYR A C 1
ATOM 916 O O . TYR A 1 109 ? 17.494 -11.196 -16.922 1.00 81.69 109 TYR A O 1
ATOM 924 N N . GLY A 1 110 ? 15.390 -10.455 -16.751 1.00 81.25 110 GLY A N 1
ATOM 925 C CA . GLY A 1 110 ? 15.517 -9.942 -15.388 1.00 81.25 110 GLY A CA 1
ATOM 926 C C . GLY A 1 110 ? 15.958 -11.008 -14.383 1.00 81.25 110 GLY A C 1
ATOM 927 O O . GLY A 1 110 ? 16.848 -10.749 -13.576 1.00 81.25 110 GLY A O 1
ATOM 928 N N . ILE A 1 111 ? 15.402 -12.224 -14.457 1.00 81.88 111 ILE A N 1
ATOM 929 C CA . ILE A 1 111 ? 15.819 -13.347 -13.597 1.00 81.88 111 ILE A CA 1
ATOM 930 C C . ILE A 1 111 ? 17.285 -13.711 -13.859 1.00 81.88 111 ILE A C 1
ATOM 932 O O . ILE A 1 111 ? 18.062 -13.850 -12.912 1.00 81.88 111 ILE A O 1
ATOM 936 N N . LYS A 1 112 ? 17.670 -13.837 -15.137 1.00 82.19 112 LYS A N 1
ATOM 937 C CA . LYS A 1 112 ? 19.040 -14.176 -15.537 1.00 82.19 112 LYS A CA 1
ATOM 938 C C . LYS A 1 112 ? 20.032 -13.115 -15.057 1.00 82.19 112 LYS A C 1
ATOM 940 O O . LYS A 1 112 ? 21.039 -13.463 -14.452 1.00 82.19 112 LYS A O 1
ATOM 945 N N . GLU A 1 113 ? 19.731 -11.838 -15.269 1.00 77.81 113 GLU A N 1
ATOM 946 C CA . GLU A 1 113 ? 20.581 -10.718 -14.854 1.00 77.81 113 GLU A CA 1
ATOM 947 C C . GLU A 1 113 ? 20.729 -10.616 -13.332 1.00 77.81 113 GLU A C 1
ATOM 949 O O . GLU A 1 113 ? 21.837 -10.416 -12.835 1.00 77.81 113 GLU A O 1
ATOM 954 N N . ILE A 1 114 ? 19.647 -10.796 -12.563 1.00 79.00 114 ILE A N 1
ATOM 955 C CA . ILE A 1 114 ? 19.717 -10.818 -11.091 1.00 79.00 114 ILE A CA 1
ATOM 956 C C . ILE A 1 114 ? 20.604 -11.975 -10.618 1.00 79.00 114 ILE A C 1
ATOM 958 O O . ILE A 1 114 ? 21.468 -11.779 -9.762 1.00 79.00 114 ILE A O 1
ATOM 962 N N . TRP A 1 115 ? 20.419 -13.168 -11.188 1.00 81.56 115 TRP A N 1
ATOM 963 C CA . TRP A 1 115 ? 21.198 -14.352 -10.831 1.00 81.56 115 TRP A CA 1
ATOM 964 C C . TRP A 1 115 ? 22.684 -14.187 -11.174 1.00 81.56 115 TRP A C 1
ATOM 966 O O . TRP A 1 115 ? 23.546 -14.446 -10.333 1.00 81.56 115 TRP A O 1
ATOM 976 N N . MET A 1 116 ? 22.998 -13.673 -12.368 1.00 78.12 116 MET A N 1
ATOM 977 C CA . MET A 1 116 ? 24.377 -13.397 -12.784 1.00 78.12 116 MET A CA 1
ATOM 978 C C . MET A 1 116 ? 25.037 -12.356 -11.873 1.00 78.12 116 MET A C 1
ATOM 980 O O . MET A 1 116 ? 26.142 -12.591 -11.389 1.00 78.12 116 MET A O 1
ATOM 984 N N . ARG A 1 117 ? 24.339 -11.261 -11.537 1.00 76.06 117 ARG A N 1
ATOM 985 C CA . ARG A 1 117 ? 24.849 -10.231 -10.613 1.00 76.06 117 ARG A CA 1
ATOM 986 C C . ARG A 1 117 ? 25.082 -10.762 -9.195 1.00 76.06 117 ARG A C 1
ATOM 988 O O . ARG A 1 117 ? 26.050 -10.355 -8.562 1.00 76.06 117 ARG A O 1
ATOM 995 N N . PHE A 1 118 ? 24.235 -11.667 -8.700 1.00 77.56 118 PHE A N 1
ATOM 996 C CA . PHE A 1 118 ? 24.390 -12.266 -7.367 1.00 77.56 118 PHE A CA 1
ATOM 997 C C . PHE A 1 118 ? 25.499 -13.327 -7.311 1.00 77.56 118 PHE A C 1
ATOM 999 O O . PHE A 1 118 ? 26.231 -13.405 -6.331 1.00 77.56 118 PHE A O 1
ATOM 1006 N N . SER A 1 119 ? 25.655 -14.123 -8.371 1.00 77.44 119 SER A N 1
ATOM 1007 C CA . SER A 1 119 ? 26.634 -15.220 -8.438 1.00 77.44 119 SER A CA 1
ATOM 1008 C C . SER A 1 119 ? 28.094 -14.766 -8.572 1.00 77.44 119 SER A C 1
ATOM 1010 O O . SER A 1 119 ? 28.991 -15.605 -8.586 1.00 77.44 119 SER A O 1
ATOM 1012 N N . SER A 1 120 ? 28.365 -13.455 -8.652 1.00 63.34 120 SER A N 1
ATOM 1013 C CA . SER A 1 120 ? 29.701 -12.869 -8.860 1.00 63.34 120 SER A CA 1
ATOM 1014 C C . SER A 1 120 ? 30.459 -13.395 -10.090 1.00 63.34 120 SER A C 1
ATOM 1016 O O . SER A 1 120 ? 31.651 -13.124 -10.234 1.00 63.34 120 SER A O 1
ATOM 1018 N N . LEU A 1 121 ? 29.784 -14.097 -11.014 1.00 57.03 121 LEU A N 1
ATOM 1019 C CA . LEU A 1 121 ? 30.345 -14.430 -12.320 1.00 57.03 121 LEU A CA 1
ATOM 1020 C C . LEU A 1 121 ? 30.532 -13.121 -13.096 1.00 57.03 121 LEU A C 1
ATOM 1022 O O . LEU A 1 121 ? 29.607 -12.567 -13.682 1.00 57.03 121 LEU A O 1
ATOM 1026 N N . SER A 1 122 ? 31.763 -12.623 -13.077 1.00 49.25 122 SER A N 1
ATOM 1027 C CA . SER A 1 122 ? 32.223 -11.355 -13.650 1.00 49.25 122 SER A CA 1
ATOM 1028 C C . SER A 1 122 ? 32.220 -11.312 -15.180 1.00 49.25 122 SER A C 1
ATOM 1030 O O . SER A 1 122 ? 32.743 -10.367 -15.772 1.00 49.25 122 SER A O 1
ATOM 1032 N N . PHE A 1 123 ? 31.600 -12.286 -15.846 1.00 49.50 123 PHE A N 1
ATOM 1033 C CA . PHE A 1 123 ? 31.370 -12.207 -17.278 1.00 49.50 123 PHE A CA 1
ATOM 1034 C C . PHE A 1 123 ? 30.124 -11.351 -17.515 1.00 49.50 123 PHE A C 1
ATOM 1036 O O . PHE A 1 123 ? 29.025 -11.862 -17.718 1.00 49.50 123 PHE A O 1
ATOM 1043 N N . ARG A 1 124 ? 30.291 -10.019 -17.457 1.00 52.75 124 ARG A N 1
ATOM 1044 C CA . ARG A 1 124 ? 29.339 -9.097 -18.090 1.00 52.75 124 ARG A CA 1
ATOM 1045 C C . ARG A 1 124 ? 29.223 -9.557 -19.537 1.00 52.75 124 ARG A C 1
ATOM 1047 O O . ARG A 1 124 ? 30.151 -9.342 -20.312 1.00 52.75 124 ARG A O 1
ATOM 1054 N N . SER A 1 125 ? 28.131 -10.232 -19.888 1.00 51.72 125 SER A N 1
ATOM 1055 C CA . SER A 1 125 ? 27.830 -10.516 -21.282 1.00 51.72 125 SER A CA 1
ATOM 1056 C C . SER A 1 125 ? 27.763 -9.167 -21.978 1.00 51.72 125 SER A C 1
ATOM 1058 O O . SER A 1 125 ? 26.866 -8.373 -21.715 1.00 51.72 125 SER A O 1
ATOM 1060 N N . GLN A 1 126 ? 28.769 -8.889 -22.801 1.00 52.41 126 GLN A N 1
ATOM 1061 C CA . GLN A 1 126 ? 28.963 -7.618 -23.499 1.00 52.41 126 GLN A CA 1
ATOM 1062 C C . GLN A 1 126 ? 27.781 -7.289 -24.438 1.00 52.41 126 GLN A C 1
ATOM 1064 O O . GLN A 1 126 ? 27.618 -6.145 -24.856 1.00 52.41 126 GLN A O 1
ATOM 1069 N N . ASP A 1 127 ? 26.911 -8.279 -24.657 1.00 56.72 127 ASP A N 1
ATOM 1070 C CA . ASP A 1 127 ? 25.695 -8.231 -25.450 1.00 56.72 127 ASP A CA 1
ATOM 1071 C C . ASP A 1 127 ? 24.452 -8.428 -24.563 1.00 56.72 127 ASP A C 1
ATOM 1073 O O . ASP A 1 127 ? 23.863 -9.513 -24.498 1.00 56.72 127 ASP A O 1
ATOM 1077 N N . SER A 1 128 ? 24.024 -7.375 -23.864 1.00 63.62 128 SER A N 1
ATOM 1078 C CA . SER A 1 128 ? 22.687 -7.337 -23.265 1.00 63.62 128 SER A CA 1
ATOM 1079 C C . SER A 1 128 ? 21.645 -7.448 -24.392 1.00 63.62 128 SER A C 1
ATOM 1081 O O . SER A 1 128 ? 21.417 -6.489 -25.128 1.00 63.62 128 SER A O 1
ATOM 1083 N N . GLU A 1 129 ? 21.001 -8.612 -24.545 1.00 67.44 129 GLU A N 1
ATOM 1084 C CA . GLU A 1 129 ? 20.103 -8.904 -25.682 1.00 67.44 129 GLU A CA 1
ATOM 1085 C C . GLU A 1 129 ? 18.895 -7.943 -25.766 1.00 67.44 129 GLU A C 1
ATOM 1087 O O . GLU A 1 129 ? 18.380 -7.674 -26.853 1.00 67.44 129 GLU A O 1
ATOM 1092 N N . LEU A 1 130 ? 18.456 -7.395 -24.623 1.00 73.69 130 LEU A N 1
ATOM 1093 C CA . LEU A 1 130 ? 17.411 -6.364 -24.547 1.00 73.69 130 LEU A CA 1
ATOM 1094 C C . LEU A 1 130 ? 17.941 -4.926 -24.558 1.00 73.69 130 LEU A C 1
ATOM 1096 O O . LEU A 1 130 ? 17.184 -4.021 -24.892 1.00 73.69 130 LEU A O 1
ATOM 1100 N N . PHE A 1 131 ? 19.186 -4.685 -24.152 1.00 75.38 131 PHE A N 1
ATOM 1101 C CA . PHE A 1 131 ? 19.711 -3.332 -23.943 1.00 75.38 131 PHE A CA 1
ATOM 1102 C C . PHE A 1 131 ? 21.139 -3.195 -24.520 1.00 75.38 131 PHE A C 1
ATOM 1104 O O . PHE A 1 131 ? 22.093 -2.970 -23.777 1.00 75.38 131 PHE A O 1
ATOM 1111 N N . PRO A 1 132 ? 21.322 -3.312 -25.854 1.00 76.38 132 PRO A N 1
ATOM 1112 C CA . PRO A 1 132 ? 22.637 -3.216 -26.496 1.00 76.38 132 PRO A CA 1
ATOM 1113 C C . PRO A 1 132 ? 23.349 -1.877 -26.241 1.00 76.38 132 PRO A C 1
ATOM 1115 O O . PRO A 1 132 ? 22.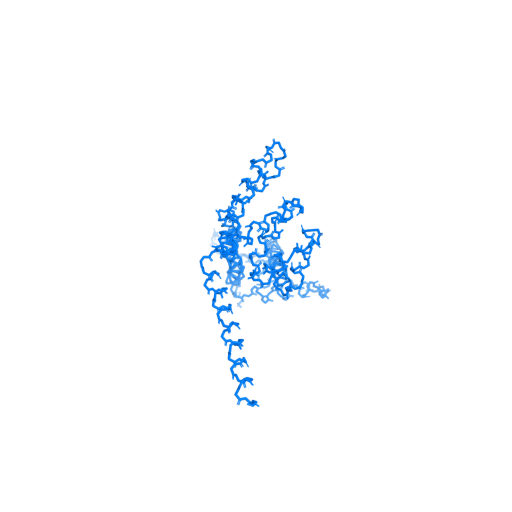853 -0.803 -26.584 1.00 76.38 132 PRO A O 1
ATOM 1118 N N . GLN A 1 133 ? 24.565 -1.925 -25.704 1.00 76.94 133 GLN A N 1
ATOM 1119 C CA . GLN A 1 133 ? 25.356 -0.720 -25.408 1.00 76.94 133 GLN A CA 1
ATOM 1120 C C . GLN A 1 133 ? 26.031 -0.122 -26.652 1.00 76.94 133 GLN A C 1
ATOM 1122 O O . GLN A 1 133 ? 26.478 1.026 -26.626 1.00 76.94 133 GLN A O 1
ATOM 1127 N N . PHE A 1 134 ? 26.063 -0.874 -27.753 1.00 80.38 134 PHE A N 1
ATOM 1128 C CA . PHE A 1 134 ? 26.637 -0.473 -29.031 1.00 80.38 134 PHE A CA 1
ATOM 1129 C C . PHE A 1 134 ? 25.654 -0.764 -30.167 1.00 80.38 134 PHE A C 1
ATOM 1131 O O . PHE A 1 134 ? 24.997 -1.803 -30.179 1.00 80.38 134 PHE A O 1
ATOM 1138 N N . GLY A 1 135 ? 25.560 0.147 -31.133 1.00 81.50 135 GLY A N 1
ATOM 1139 C CA . GLY A 1 135 ? 24.748 -0.008 -32.339 1.00 81.50 135 GLY A CA 1
ATOM 1140 C C . GLY A 1 135 ? 25.561 0.252 -33.601 1.00 81.50 135 GLY A C 1
ATOM 1141 O O . GLY A 1 135 ? 26.526 1.014 -33.577 1.00 81.50 135 GLY A O 1
ATOM 1142 N N . LYS A 1 136 ? 25.170 -0.372 -34.715 1.00 82.50 136 LYS A N 1
ATOM 1143 C CA . LYS A 1 136 ? 25.697 -0.043 -36.045 1.00 82.50 136 LYS A CA 1
ATOM 1144 C C . LYS A 1 136 ? 24.785 0.988 -36.702 1.00 82.50 136 LYS A C 1
ATOM 1146 O O . LYS A 1 136 ? 23.594 0.733 -36.865 1.00 82.50 136 LYS A O 1
ATOM 1151 N N . CYS A 1 137 ? 25.351 2.124 -37.082 1.00 83.12 137 CYS A N 1
ATOM 1152 C CA . CYS A 1 137 ? 24.666 3.197 -37.790 1.00 83.12 137 CYS A CA 1
ATOM 1153 C C . CYS A 1 137 ? 25.164 3.236 -39.235 1.00 83.12 137 CYS A C 1
ATOM 1155 O O . CYS A 1 137 ? 26.367 3.346 -39.471 1.00 83.12 137 CYS A O 1
ATOM 1157 N N . SER A 1 138 ? 24.244 3.156 -40.194 1.00 81.88 138 SER A N 1
ATOM 1158 C CA . SER A 1 138 ? 24.545 3.294 -41.621 1.00 81.88 138 SER A CA 1
ATOM 1159 C C . SER A 1 138 ? 24.094 4.669 -42.103 1.00 81.88 138 SER A C 1
ATOM 1161 O O . SER A 1 138 ? 22.950 5.060 -41.876 1.00 81.88 138 SER A O 1
ATOM 1163 N N . PHE A 1 139 ? 24.989 5.400 -42.761 1.00 81.31 139 PHE A N 1
ATOM 1164 C CA . PHE A 1 139 ? 24.723 6.722 -43.317 1.00 81.31 139 PHE A CA 1
ATOM 1165 C C . PHE A 1 139 ? 24.851 6.671 -44.836 1.00 81.31 139 PHE A C 1
ATOM 1167 O O . PHE A 1 139 ? 25.890 6.264 -45.360 1.00 81.31 139 PHE A O 1
ATOM 1174 N N . ASN A 1 140 ? 23.813 7.138 -45.527 1.00 77.88 140 ASN A N 1
ATOM 1175 C CA . ASN A 1 140 ? 23.833 7.324 -46.973 1.00 77.88 140 ASN A CA 1
ATOM 1176 C C . ASN A 1 140 ? 24.214 8.777 -47.252 1.00 77.88 140 ASN A C 1
ATOM 1178 O O . ASN A 1 140 ? 23.461 9.698 -46.932 1.00 77.88 140 ASN A O 1
ATOM 1182 N N . LEU A 1 141 ? 25.410 8.993 -47.796 1.00 75.56 141 LEU A N 1
ATOM 1183 C CA . LEU A 1 141 ? 25.852 10.326 -48.185 1.00 75.56 141 LEU A CA 1
ATOM 1184 C C . LEU A 1 141 ? 25.372 10.605 -49.607 1.00 75.56 141 LEU A C 1
ATOM 1186 O O . LEU A 1 141 ? 25.846 9.984 -50.552 1.00 75.56 141 LEU A O 1
ATOM 1190 N N . VAL A 1 142 ? 24.468 11.575 -49.760 1.00 73.56 142 VAL A N 1
ATOM 1191 C CA . VAL A 1 142 ? 24.032 12.078 -51.072 1.00 73.56 142 VAL A CA 1
ATOM 1192 C C . VAL A 1 142 ? 25.127 12.991 -51.638 1.00 73.56 142 VAL A C 1
ATOM 1194 O O . VAL A 1 142 ? 25.032 14.216 -51.640 1.00 73.56 142 VAL A O 1
ATOM 1197 N N . LYS A 1 143 ? 26.240 12.393 -52.057 1.00 70.00 143 LYS A N 1
ATOM 1198 C CA . LYS A 1 143 ? 27.157 12.973 -53.045 1.00 70.00 143 LYS A CA 1
ATOM 1199 C C . LYS A 1 143 ? 27.138 12.061 -54.270 1.00 70.00 143 LYS A C 1
ATOM 1201 O O . LYS A 1 143 ? 26.639 10.953 -54.178 1.00 70.00 143 LYS A O 1
ATOM 1206 N N . LYS A 1 144 ? 27.625 12.566 -55.409 1.00 60.56 144 LYS A N 1
ATOM 1207 C CA . LYS A 1 144 ? 27.513 11.971 -56.761 1.00 60.56 144 LYS A CA 1
ATOM 1208 C C . LYS A 1 144 ? 27.753 10.452 -56.871 1.00 60.56 144 LYS A C 1
ATOM 1210 O O . LYS A 1 144 ? 27.221 9.872 -57.806 1.00 60.56 144 LYS A O 1
ATOM 1215 N N . ASP A 1 145 ? 28.465 9.847 -55.924 1.00 64.12 145 ASP A N 1
ATOM 1216 C CA . ASP A 1 145 ? 28.510 8.402 -55.709 1.00 64.12 145 ASP A CA 1
ATOM 1217 C C . ASP A 1 145 ? 27.821 8.075 -54.373 1.00 64.12 145 ASP A C 1
ATOM 1219 O O . ASP A 1 145 ? 28.234 8.583 -53.324 1.00 64.12 145 ASP A O 1
ATOM 1223 N N . GLU A 1 146 ? 26.774 7.243 -54.393 1.00 60.62 146 GLU A N 1
ATOM 1224 C CA . GLU A 1 146 ? 26.083 6.752 -53.191 1.00 60.62 146 GLU A CA 1
ATOM 1225 C C . GLU A 1 146 ? 27.016 5.848 -52.366 1.00 60.62 146 GLU A C 1
ATOM 1227 O O . GLU A 1 146 ? 26.976 4.622 -52.432 1.00 60.62 146 GLU A O 1
ATOM 1232 N N . ILE A 1 147 ? 27.902 6.455 -51.579 1.00 70.19 147 ILE A N 1
ATOM 1233 C CA . ILE A 1 147 ? 28.790 5.729 -50.673 1.00 70.19 147 ILE A CA 1
ATOM 1234 C C . ILE A 1 147 ? 28.059 5.542 -49.342 1.00 70.19 147 ILE A C 1
ATOM 1236 O O . ILE A 1 147 ? 27.879 6.492 -48.572 1.00 70.19 147 ILE A O 1
ATOM 1240 N N . GLN A 1 148 ? 27.675 4.300 -49.052 1.00 73.62 148 GLN A N 1
ATOM 1241 C CA . GLN A 1 148 ? 27.173 3.893 -47.743 1.00 73.62 148 GLN A CA 1
ATOM 1242 C C . GLN A 1 148 ? 28.347 3.780 -46.759 1.00 73.62 148 GLN A C 1
ATOM 1244 O O . GLN A 1 148 ? 29.280 3.006 -46.973 1.00 73.62 148 GLN A O 1
ATOM 1249 N N . LYS A 1 149 ? 28.315 4.554 -45.669 1.00 78.62 149 LYS A N 1
ATOM 1250 C CA . LYS A 1 149 ? 29.294 4.452 -44.573 1.00 78.62 149 LYS A CA 1
ATOM 1251 C C . LYS A 1 149 ? 28.657 3.815 -43.348 1.00 78.62 149 LYS A C 1
ATOM 1253 O O . LYS A 1 149 ? 27.543 4.172 -42.976 1.00 78.62 149 LYS A O 1
ATOM 1258 N N . GLU A 1 150 ? 29.389 2.924 -42.691 1.00 83.75 150 GLU A N 1
ATOM 1259 C CA . GLU A 1 150 ? 28.986 2.316 -41.422 1.00 83.75 150 GLU A CA 1
ATOM 1260 C C . GLU A 1 150 ? 29.843 2.861 -40.277 1.00 83.75 150 GLU A C 1
ATOM 1262 O O . GLU A 1 150 ? 31.060 2.993 -40.404 1.00 83.75 150 GLU A O 1
ATOM 1267 N N . ALA A 1 151 ? 29.212 3.165 -39.147 1.00 83.44 151 ALA A N 1
ATOM 1268 C CA . ALA A 1 151 ? 29.885 3.526 -37.907 1.00 83.44 151 ALA A CA 1
ATOM 1269 C C . ALA A 1 151 ? 29.323 2.699 -36.748 1.00 83.44 151 ALA A C 1
ATOM 1271 O O . ALA A 1 151 ? 28.137 2.370 -36.722 1.00 83.44 151 ALA A O 1
ATOM 1272 N N . VAL A 1 152 ? 30.171 2.383 -35.769 1.00 84.12 152 VAL A N 1
ATOM 1273 C CA . VAL A 1 152 ? 29.732 1.808 -34.493 1.00 84.12 152 VAL A CA 1
ATOM 1274 C C . VAL A 1 152 ? 29.539 2.952 -33.504 1.00 84.12 152 VAL A C 1
ATOM 1276 O O . VAL A 1 152 ? 30.470 3.705 -33.229 1.00 84.12 152 VAL A O 1
ATOM 1279 N N . CYS A 1 153 ? 28.327 3.093 -32.978 1.00 84.25 153 CYS A N 1
ATOM 1280 C CA . CYS A 1 153 ? 27.956 4.132 -32.026 1.00 84.25 153 CYS A CA 1
ATOM 1281 C C . CYS A 1 153 ? 27.738 3.526 -30.638 1.00 84.25 153 CYS A C 1
ATOM 1283 O O . CYS A 1 153 ? 27.070 2.502 -30.499 1.00 84.25 153 CYS A O 1
ATOM 1285 N N . MET A 1 154 ? 28.263 4.182 -29.604 1.00 82.50 154 MET A N 1
ATOM 1286 C CA . MET A 1 154 ? 27.938 3.863 -28.213 1.00 82.50 154 MET A CA 1
ATOM 1287 C C . MET A 1 154 ? 26.570 4.460 -27.859 1.00 82.50 154 MET A C 1
ATOM 1289 O O . MET A 1 154 ? 26.333 5.648 -28.077 1.00 82.50 154 MET A O 1
ATOM 1293 N N . ILE A 1 155 ? 25.668 3.647 -27.309 1.00 81.56 155 ILE A N 1
ATOM 1294 C CA . ILE A 1 155 ? 24.304 4.041 -26.938 1.00 81.56 155 ILE A CA 1
ATOM 1295 C C . ILE A 1 155 ? 24.231 4.184 -25.414 1.00 81.56 155 ILE A C 1
ATOM 1297 O O . ILE A 1 155 ? 23.666 3.348 -24.708 1.00 81.56 155 ILE A O 1
ATOM 1301 N N . SER A 1 156 ? 24.803 5.270 -24.890 1.00 78.56 156 SER A N 1
ATOM 1302 C CA . SER A 1 156 ? 24.901 5.519 -23.441 1.00 78.56 156 SER A CA 1
ATOM 1303 C C . SER A 1 156 ? 23.540 5.541 -22.734 1.00 78.56 156 SER A C 1
ATOM 1305 O O . SER A 1 156 ? 23.422 5.083 -21.599 1.00 78.56 156 SER A O 1
ATOM 1307 N N . PHE A 1 157 ? 22.491 6.012 -23.419 1.00 80.56 157 PHE A N 1
ATOM 1308 C CA . PHE A 1 157 ? 21.122 6.015 -22.894 1.00 80.56 157 PHE A CA 1
ATOM 1309 C C . PHE A 1 157 ? 20.621 4.604 -22.562 1.00 80.56 157 PHE A C 1
ATOM 1311 O O . PHE A 1 157 ? 19.910 4.412 -21.582 1.00 80.56 157 PHE A O 1
ATOM 1318 N N . ASN A 1 158 ? 21.046 3.596 -23.324 1.00 79.44 158 ASN A N 1
ATOM 1319 C CA . ASN A 1 158 ? 20.575 2.233 -23.136 1.00 79.44 158 ASN A CA 1
ATOM 1320 C C . ASN A 1 158 ? 21.082 1.604 -21.835 1.00 79.44 158 ASN A C 1
ATOM 1322 O O . ASN A 1 158 ? 20.331 0.949 -21.119 1.00 79.44 158 ASN A O 1
ATOM 1326 N N . SER A 1 159 ? 22.340 1.892 -21.492 1.00 78.94 159 SER A N 1
ATOM 1327 C CA . SER A 1 159 ? 22.943 1.480 -20.221 1.00 78.94 159 SER A CA 1
ATOM 1328 C C . SER A 1 159 ? 22.234 2.122 -19.019 1.00 78.94 159 SER A C 1
ATOM 1330 O O . SER A 1 159 ? 22.021 1.478 -17.990 1.00 78.94 159 SER A O 1
ATOM 1332 N N . LEU A 1 160 ? 21.786 3.378 -19.150 1.00 80.44 160 LEU A N 1
ATOM 1333 C CA . LEU A 1 160 ? 20.957 4.027 -18.131 1.00 80.44 160 LEU A CA 1
ATOM 1334 C C . LEU A 1 160 ? 19.604 3.310 -17.986 1.00 80.44 160 LEU A C 1
ATOM 1336 O O . LEU A 1 160 ? 19.201 2.965 -16.875 1.00 80.44 160 LEU A O 1
ATOM 1340 N N . CYS A 1 161 ? 18.916 3.064 -19.102 1.00 80.00 161 CYS A N 1
ATOM 1341 C CA . CYS A 1 161 ? 17.609 2.412 -19.120 1.00 80.00 161 CYS A CA 1
ATOM 1342 C C . CYS A 1 161 ? 17.647 0.999 -18.541 1.00 80.00 161 CYS A C 1
ATOM 1344 O O . CYS A 1 161 ? 16.781 0.661 -17.739 1.00 80.00 161 CYS A O 1
ATOM 1346 N N . GLU A 1 162 ? 18.659 0.207 -18.894 1.00 80.06 162 GLU A N 1
ATOM 1347 C CA . GLU A 1 162 ? 18.869 -1.133 -18.346 1.00 80.06 162 GLU A CA 1
ATOM 1348 C C . GLU A 1 162 ? 18.882 -1.096 -16.810 1.00 80.06 162 GLU A C 1
ATOM 1350 O O . GLU A 1 162 ? 18.136 -1.821 -16.152 1.00 80.06 162 GLU A O 1
ATOM 1355 N N . ASN A 1 163 ? 19.669 -0.189 -16.224 1.00 80.94 163 ASN A N 1
ATOM 1356 C CA . ASN A 1 163 ? 19.765 -0.066 -14.773 1.00 80.94 163 ASN A CA 1
ATOM 1357 C C . ASN A 1 163 ? 18.461 0.445 -14.144 1.00 80.94 163 ASN A C 1
ATOM 1359 O O . ASN A 1 163 ? 18.050 -0.081 -13.112 1.00 80.94 163 ASN A O 1
ATOM 1363 N N . ILE A 1 164 ? 17.783 1.418 -14.765 1.00 81.38 164 ILE A N 1
ATOM 1364 C CA . ILE A 1 164 ? 16.492 1.927 -14.275 1.00 81.38 164 ILE A CA 1
ATOM 1365 C C . ILE A 1 164 ? 15.452 0.804 -14.237 1.00 81.38 164 ILE A C 1
ATOM 1367 O O . ILE A 1 164 ? 14.815 0.611 -13.205 1.00 81.38 164 ILE A O 1
ATOM 1371 N N . TYR A 1 165 ? 15.297 0.041 -15.322 1.00 78.19 165 TYR A N 1
ATOM 1372 C CA . TYR A 1 165 ? 14.303 -1.032 -15.394 1.00 78.19 165 TYR A CA 1
ATOM 1373 C C . TYR A 1 165 ? 14.624 -2.188 -14.452 1.00 78.19 165 TYR A C 1
ATOM 1375 O O . TYR A 1 165 ? 13.710 -2.745 -13.847 1.00 78.19 165 TYR A O 1
ATOM 1383 N N . MET A 1 166 ? 15.902 -2.523 -14.276 1.00 77.25 166 MET A N 1
ATOM 1384 C CA . MET A 1 166 ? 16.318 -3.547 -13.318 1.00 77.25 166 MET A CA 1
ATOM 1385 C C . MET A 1 166 ? 16.049 -3.115 -11.874 1.00 77.25 166 MET A C 1
ATOM 1387 O O . MET A 1 166 ? 15.448 -3.872 -11.112 1.00 77.25 166 MET A O 1
ATOM 1391 N N . VAL A 1 167 ? 16.431 -1.889 -11.498 1.00 81.25 167 VAL A N 1
ATOM 1392 C CA . VAL A 1 167 ? 16.157 -1.344 -10.158 1.00 81.25 167 VAL A CA 1
ATOM 1393 C C . VAL A 1 167 ? 14.652 -1.258 -9.919 1.00 81.25 167 VAL A C 1
ATOM 1395 O O . VAL A 1 167 ? 14.169 -1.715 -8.886 1.00 81.25 167 VAL A O 1
ATOM 1398 N N . TRP A 1 168 ? 13.899 -0.739 -10.887 1.00 78.94 168 TRP A N 1
ATOM 1399 C CA . TRP A 1 168 ? 12.445 -0.630 -10.812 1.00 78.94 168 TRP A CA 1
ATOM 1400 C C . TRP A 1 168 ? 11.770 -1.993 -10.639 1.00 78.94 168 TRP A C 1
ATOM 1402 O O . TRP A 1 168 ? 10.922 -2.153 -9.764 1.00 78.94 168 TRP A O 1
ATOM 1412 N N . PHE A 1 169 ? 12.181 -3.001 -11.411 1.00 75.75 169 PHE A N 1
ATOM 1413 C CA . PHE A 1 169 ? 11.630 -4.351 -11.322 1.00 75.75 169 PHE A CA 1
ATOM 1414 C C . PHE A 1 169 ? 11.900 -5.000 -9.960 1.00 75.75 169 PHE A C 1
ATOM 1416 O O . PHE A 1 169 ? 10.991 -5.571 -9.356 1.00 75.75 169 PHE A O 1
ATOM 1423 N N . VAL A 1 170 ? 13.121 -4.856 -9.438 1.00 80.69 170 VAL A N 1
ATOM 1424 C CA . VAL A 1 170 ? 13.478 -5.343 -8.099 1.00 80.69 170 VAL A CA 1
ATOM 1425 C C . VAL A 1 170 ? 12.646 -4.629 -7.032 1.00 80.69 170 VAL A C 1
ATOM 1427 O O . VAL A 1 170 ? 12.048 -5.294 -6.187 1.00 80.69 170 VAL A O 1
ATOM 1430 N N . VAL A 1 171 ? 12.537 -3.299 -7.091 1.00 81.62 171 VAL A N 1
ATOM 1431 C CA . VAL A 1 171 ? 11.727 -2.510 -6.149 1.00 81.62 171 VAL A CA 1
ATOM 1432 C C . VAL A 1 171 ? 10.258 -2.938 -6.185 1.00 81.62 171 VAL A C 1
ATOM 1434 O O . VAL A 1 171 ? 9.669 -3.153 -5.126 1.00 81.62 171 VAL A O 1
ATOM 1437 N N . LEU A 1 172 ? 9.672 -3.125 -7.372 1.00 77.44 172 LEU A N 1
ATOM 1438 C CA . LEU A 1 172 ? 8.283 -3.568 -7.524 1.00 77.44 172 LEU A CA 1
ATOM 1439 C C . LEU A 1 172 ? 8.041 -4.961 -6.928 1.00 77.44 172 LEU A C 1
ATOM 1441 O O . LEU A 1 172 ? 7.037 -5.163 -6.237 1.00 77.44 172 LEU A O 1
ATOM 1445 N N . ILE A 1 173 ? 8.948 -5.916 -7.163 1.00 79.75 173 ILE A N 1
ATOM 1446 C CA . ILE A 1 173 ? 8.853 -7.262 -6.582 1.00 79.75 173 ILE A CA 1
ATOM 1447 C C . ILE A 1 173 ? 8.965 -7.190 -5.059 1.00 79.75 173 ILE A C 1
ATOM 1449 O O . ILE A 1 173 ? 8.093 -7.709 -4.363 1.00 79.75 173 ILE A O 1
ATOM 1453 N N . PHE A 1 174 ? 9.990 -6.520 -4.526 1.00 84.00 174 PHE A N 1
ATOM 1454 C CA . PHE A 1 174 ? 10.194 -6.423 -3.079 1.00 84.00 174 PHE A CA 1
ATOM 1455 C C . PHE A 1 174 ? 9.035 -5.712 -2.379 1.00 84.00 174 PHE A C 1
ATOM 1457 O O . PHE A 1 174 ? 8.530 -6.222 -1.380 1.00 84.00 174 PHE A O 1
ATOM 1464 N N . ALA A 1 175 ? 8.560 -4.585 -2.912 1.00 81.81 175 ALA A N 1
ATOM 1465 C CA . ALA A 1 175 ? 7.414 -3.870 -2.356 1.00 81.81 175 ALA A CA 1
ATOM 1466 C C . ALA A 1 175 ? 6.154 -4.753 -2.325 1.00 81.81 175 ALA A C 1
ATOM 1468 O O . ALA A 1 175 ? 5.432 -4.776 -1.326 1.00 81.81 175 ALA A O 1
ATOM 1469 N N . SER A 1 176 ? 5.924 -5.540 -3.380 1.00 79.81 176 SER A N 1
ATOM 1470 C CA . SER A 1 176 ? 4.783 -6.458 -3.466 1.00 79.81 176 SER A CA 1
ATOM 1471 C C . SER A 1 176 ? 4.897 -7.623 -2.484 1.00 79.81 176 SER A C 1
ATOM 1473 O O . SER A 1 176 ? 3.920 -7.949 -1.809 1.00 79.81 176 SER A O 1
ATOM 1475 N N . VAL A 1 177 ? 6.089 -8.211 -2.340 1.00 82.69 177 VAL A N 1
ATOM 1476 C CA . VAL A 1 177 ? 6.362 -9.289 -1.376 1.00 82.69 177 VAL A CA 1
ATOM 1477 C C . VAL A 1 177 ? 6.217 -8.784 0.061 1.00 82.69 177 VAL A C 1
ATOM 1479 O O . VAL A 1 177 ? 5.541 -9.423 0.867 1.00 82.69 177 VAL A O 1
ATOM 1482 N N . ILE A 1 178 ? 6.779 -7.620 0.394 1.00 84.62 178 ILE A N 1
ATOM 1483 C CA . ILE A 1 178 ? 6.650 -7.007 1.726 1.00 84.62 178 ILE A CA 1
ATOM 1484 C C . ILE A 1 178 ? 5.179 -6.688 2.029 1.00 84.62 178 ILE A C 1
ATOM 1486 O O . ILE A 1 178 ? 4.674 -7.015 3.104 1.00 84.62 178 ILE A O 1
ATOM 1490 N N . GLY A 1 179 ? 4.452 -6.117 1.064 1.00 79.19 179 GLY A N 1
ATOM 1491 C CA . GLY A 1 179 ? 3.022 -5.859 1.207 1.00 79.19 179 GLY A CA 1
ATOM 1492 C C . GLY A 1 179 ? 2.224 -7.143 1.451 1.00 79.19 179 GLY A C 1
ATOM 1493 O O . GLY A 1 179 ? 1.435 -7.217 2.392 1.00 79.19 179 GLY A O 1
ATOM 1494 N N . LEU A 1 180 ? 2.445 -8.183 0.642 1.00 76.19 180 LEU A N 1
ATOM 1495 C CA . LEU A 1 180 ? 1.758 -9.470 0.769 1.00 76.19 180 LEU A CA 1
ATOM 1496 C C . LEU A 1 180 ? 2.080 -10.165 2.100 1.00 76.19 180 LEU A C 1
ATOM 1498 O O . LEU A 1 180 ? 1.172 -10.642 2.776 1.00 76.19 180 LEU A O 1
ATOM 1502 N N . THR A 1 181 ? 3.347 -10.181 2.512 1.00 79.50 181 THR A N 1
ATOM 1503 C CA . THR A 1 181 ? 3.785 -10.795 3.776 1.00 79.50 181 THR A CA 1
ATOM 1504 C C . THR A 1 181 ? 3.186 -10.099 4.994 1.00 79.50 181 THR A C 1
ATOM 1506 O O . THR A 1 181 ? 2.664 -10.782 5.876 1.00 79.50 181 THR A O 1
ATOM 1509 N N . PHE A 1 182 ? 3.154 -8.761 5.022 1.00 76.88 182 PHE A N 1
ATOM 1510 C CA . PHE A 1 182 ? 2.473 -8.004 6.078 1.00 76.88 182 PHE A CA 1
ATOM 1511 C C . PHE A 1 182 ? 0.984 -8.381 6.184 1.00 76.88 182 PHE A C 1
ATOM 1513 O O . PHE A 1 182 ? 0.455 -8.585 7.280 1.00 76.88 182 PHE A O 1
ATOM 1520 N N . ARG A 1 183 ? 0.308 -8.544 5.040 1.00 71.50 183 ARG A N 1
ATOM 1521 C CA . ARG A 1 183 ? -1.121 -8.898 4.970 1.00 71.50 183 ARG A CA 1
ATOM 1522 C C . ARG A 1 183 ? -1.387 -10.329 5.425 1.00 71.50 183 ARG A C 1
ATOM 1524 O O . ARG A 1 183 ? -2.268 -10.544 6.258 1.00 71.50 183 ARG A O 1
ATOM 1531 N N . LEU A 1 184 ? -0.599 -11.293 4.943 1.00 70.25 184 LEU A N 1
ATOM 1532 C CA . LEU A 1 184 ? -0.693 -12.692 5.364 1.00 70.25 184 LEU A CA 1
ATOM 1533 C C . LEU A 1 184 ? -0.459 -12.799 6.877 1.00 70.25 184 LEU A C 1
ATOM 1535 O O . LEU A 1 184 ? -1.272 -13.389 7.590 1.00 70.25 184 LEU A O 1
ATOM 1539 N N . PHE A 1 185 ? 0.574 -12.136 7.400 1.00 71.81 185 PHE A N 1
ATOM 1540 C CA . PHE A 1 185 ? 0.860 -12.129 8.834 1.00 71.81 185 PHE A CA 1
ATOM 1541 C C . PHE A 1 185 ? -0.305 -11.571 9.672 1.00 71.81 185 PHE A C 1
ATOM 1543 O O . PHE A 1 185 ? -0.639 -12.141 10.715 1.00 71.81 185 PHE A O 1
ATOM 1550 N N . GLY A 1 186 ? -0.971 -10.509 9.204 1.00 66.88 186 GLY A N 1
ATOM 1551 C CA . GLY A 1 186 ? -2.166 -9.958 9.850 1.00 66.88 186 GLY A CA 1
ATOM 1552 C C . GLY A 1 186 ? -3.376 -10.905 9.833 1.00 66.88 186 GLY A C 1
ATOM 1553 O O . GLY A 1 186 ? -4.125 -10.977 10.813 1.00 66.88 186 GLY A O 1
ATOM 1554 N N . MET A 1 187 ? -3.566 -11.665 8.751 1.00 68.25 187 MET A N 1
ATOM 1555 C CA . MET A 1 187 ? -4.709 -12.570 8.586 1.00 68.25 187 MET A CA 1
ATOM 1556 C C . MET A 1 187 ? -4.579 -13.865 9.406 1.00 68.25 187 MET A C 1
ATOM 1558 O O . MET A 1 187 ? -5.569 -14.321 9.990 1.00 68.25 187 MET A O 1
ATOM 1562 N N . PHE A 1 188 ? -3.374 -14.440 9.500 1.00 65.12 188 PHE A N 1
ATOM 1563 C CA . PHE A 1 188 ? -3.184 -15.827 9.949 1.00 65.12 188 PHE A CA 1
ATOM 1564 C C . PHE A 1 188 ? -3.345 -16.090 11.453 1.00 65.12 188 PHE A C 1
ATOM 1566 O O . PHE A 1 188 ? -3.494 -17.246 11.842 1.00 65.12 188 PHE A O 1
ATOM 1573 N N . SER A 1 189 ? -3.377 -15.081 12.333 1.00 70.31 189 SER A N 1
ATOM 1574 C CA . SER A 1 189 ? -3.474 -15.351 13.778 1.00 70.31 189 SER A CA 1
ATOM 1575 C C . SER A 1 189 ? -4.591 -14.590 14.487 1.00 70.31 189 SER A C 1
ATOM 1577 O O . SER A 1 189 ? -4.420 -13.460 14.942 1.00 70.31 189 SER A O 1
ATOM 1579 N N . ARG A 1 190 ? -5.737 -15.263 14.681 1.00 73.25 190 ARG A N 1
ATOM 1580 C CA . ARG A 1 190 ? -6.798 -14.818 15.613 1.00 73.25 190 ARG A CA 1
ATOM 1581 C C . ARG A 1 190 ? -6.250 -14.580 17.028 1.00 73.25 190 ARG A C 1
ATOM 1583 O O . ARG A 1 190 ? -6.636 -13.612 17.674 1.00 73.25 190 ARG A O 1
ATOM 1590 N N . ARG A 1 191 ? -5.302 -15.413 17.480 1.00 76.50 191 ARG A N 1
ATOM 1591 C CA . ARG A 1 191 ? -4.671 -15.300 18.808 1.00 76.50 191 ARG A CA 1
ATOM 1592 C C . ARG A 1 191 ? -3.864 -14.005 18.958 1.00 76.50 191 ARG A C 1
ATOM 1594 O O . ARG A 1 191 ? -4.035 -13.305 19.951 1.00 76.50 191 ARG A O 1
ATOM 1601 N N . LYS A 1 192 ? -3.042 -13.644 17.961 1.00 75.69 192 LYS A N 1
ATOM 1602 C CA . LYS A 1 192 ? -2.290 -12.374 17.975 1.00 75.69 192 LYS A CA 1
ATOM 1603 C C . LYS A 1 192 ? -3.217 -11.163 17.893 1.00 75.69 192 LYS A C 1
ATOM 1605 O O . LYS A 1 192 ? -3.011 -10.205 18.626 1.00 75.69 192 LYS A O 1
ATOM 1610 N N . ARG A 1 193 ? -4.268 -11.227 17.065 1.00 79.06 193 ARG A N 1
ATOM 1611 C CA . ARG A 1 193 ? -5.281 -10.162 16.965 1.00 79.06 193 ARG A CA 1
ATOM 1612 C C . ARG A 1 193 ? -5.963 -9.880 18.299 1.00 79.06 193 ARG A C 1
ATOM 1614 O O . ARG A 1 193 ? -6.091 -8.720 18.681 1.00 79.06 193 ARG A O 1
ATOM 1621 N N . ARG A 1 194 ? -6.343 -10.940 19.016 1.00 78.44 194 ARG A N 1
ATOM 1622 C CA . ARG A 1 194 ? -6.906 -10.830 20.363 1.00 78.44 194 ARG A CA 1
ATOM 1623 C C . ARG A 1 194 ? -5.908 -10.185 21.324 1.00 78.44 194 ARG A C 1
ATOM 1625 O O . ARG A 1 194 ? -6.256 -9.206 21.966 1.00 78.44 194 ARG A O 1
ATOM 1632 N N . LYS A 1 195 ? -4.662 -10.677 21.358 1.00 81.25 195 LYS A N 1
ATOM 1633 C CA . LYS A 1 195 ? -3.613 -10.145 22.243 1.00 81.25 195 LYS A CA 1
ATOM 1634 C C . LYS A 1 195 ? -3.345 -8.654 21.999 1.00 81.25 195 LYS A 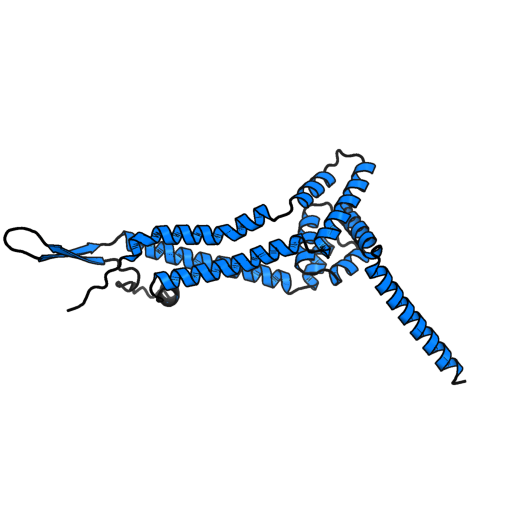C 1
ATOM 1636 O O . LYS A 1 195 ? -3.300 -7.895 22.950 1.00 81.25 195 LYS A O 1
ATOM 1641 N N . LEU A 1 196 ? -3.229 -8.233 20.739 1.00 83.00 196 LEU A N 1
ATOM 1642 C CA . LEU A 1 196 ? -2.985 -6.832 20.373 1.00 83.00 196 LEU A CA 1
ATOM 1643 C C . LEU A 1 196 ? -4.141 -5.895 20.746 1.00 83.00 196 LEU A C 1
ATOM 1645 O O . LEU A 1 196 ? -3.904 -4.738 21.076 1.00 83.00 196 LEU A O 1
ATOM 1649 N N . LEU A 1 197 ? -5.387 -6.369 20.661 1.00 81.62 197 LEU A N 1
ATOM 1650 C CA . LEU A 1 197 ? -6.546 -5.558 21.036 1.00 81.62 197 LEU A CA 1
ATOM 1651 C C . LEU A 1 197 ? -6.720 -5.486 22.559 1.00 81.62 197 LEU A C 1
ATOM 1653 O O . LEU A 1 197 ? -7.078 -4.432 23.067 1.00 81.62 197 LEU A O 1
ATOM 1657 N N . MET A 1 198 ? -6.437 -6.585 23.268 1.00 81.06 198 MET A N 1
ATOM 1658 C CA . MET A 1 198 ? -6.417 -6.623 24.735 1.00 81.06 198 MET A CA 1
ATOM 1659 C C . MET A 1 198 ? -5.331 -5.708 25.303 1.00 81.06 198 MET A C 1
ATOM 1661 O O . MET A 1 198 ? -5.611 -4.937 26.209 1.00 81.06 198 MET A O 1
ATOM 1665 N N . ASP A 1 199 ? -4.134 -5.724 24.718 1.00 81.56 199 ASP A N 1
ATOM 1666 C CA . ASP A 1 199 ? -3.033 -4.835 25.102 1.00 81.56 199 ASP A CA 1
ATOM 1667 C C . ASP A 1 199 ? -3.407 -3.355 24.911 1.00 81.56 199 ASP A C 1
ATOM 1669 O O . ASP A 1 199 ? -3.194 -2.525 25.788 1.00 81.56 199 ASP A O 1
ATOM 1673 N N . ALA A 1 200 ? -4.089 -3.026 23.809 1.00 80.31 200 ALA A N 1
ATOM 1674 C CA . ALA A 1 200 ? -4.592 -1.671 23.577 1.00 80.31 200 ALA A CA 1
ATOM 1675 C C . ALA A 1 200 ? -5.716 -1.240 24.543 1.00 80.31 200 ALA A C 1
ATOM 1677 O O . ALA A 1 200 ? -6.018 -0.053 24.628 1.00 80.31 200 ALA A O 1
ATOM 1678 N N . ALA A 1 201 ? -6.335 -2.186 25.251 1.00 78.62 201 ALA A N 1
ATOM 1679 C CA . ALA A 1 201 ? -7.329 -1.943 26.290 1.00 78.62 201 ALA A CA 1
ATOM 1680 C C . ALA A 1 201 ? -6.740 -2.084 27.708 1.00 78.62 201 ALA A C 1
ATOM 1682 O O . ALA A 1 201 ? -7.504 -2.232 28.661 1.00 78.62 201 ALA A O 1
ATOM 1683 N N . ASP A 1 202 ? -5.410 -2.065 27.853 1.00 81.44 202 ASP A N 1
ATOM 1684 C CA . ASP A 1 202 ? -4.695 -2.245 29.126 1.00 81.44 202 ASP A CA 1
ATOM 1685 C C . ASP A 1 202 ? -4.983 -3.596 29.810 1.00 81.44 202 ASP A C 1
ATOM 1687 O O . ASP A 1 202 ? -5.150 -3.703 31.020 1.00 81.44 202 ASP A O 1
ATOM 1691 N N . ASN A 1 203 ? -5.110 -4.657 29.002 1.00 70.12 203 ASN A N 1
ATOM 1692 C CA . ASN A 1 203 ? -5.414 -6.026 29.437 1.00 70.12 203 ASN A CA 1
ATOM 1693 C C . ASN A 1 203 ? -6.660 -6.152 30.328 1.00 70.12 203 ASN A C 1
ATOM 1695 O O . ASN A 1 203 ? -6.781 -7.091 31.115 1.00 70.12 203 ASN A O 1
ATOM 1699 N N . SER A 1 204 ? -7.614 -5.237 30.172 1.00 63.94 204 SER A N 1
ATOM 1700 C CA . SER A 1 204 ? -8.897 -5.310 30.861 1.00 63.94 204 SER A CA 1
ATOM 1701 C C . SER A 1 204 ? -9.611 -6.635 30.556 1.00 63.94 204 SER A C 1
ATOM 1703 O O . SER A 1 204 ? -9.776 -7.038 29.401 1.00 63.94 204 SER A O 1
ATOM 1705 N N . CYS A 1 205 ? -10.056 -7.324 31.613 1.00 60.31 205 CYS A N 1
ATOM 1706 C CA . CYS A 1 205 ? -10.847 -8.562 31.554 1.00 60.31 205 CYS A CA 1
ATOM 1707 C C . CYS A 1 205 ? -12.302 -8.307 31.120 1.00 60.31 205 CYS A C 1
ATOM 1709 O O . CYS A 1 205 ? -13.230 -8.914 31.648 1.00 60.31 205 CYS A O 1
ATOM 1711 N N . ASP A 1 206 ? -12.524 -7.399 30.171 1.00 68.06 206 ASP A N 1
ATOM 1712 C CA . ASP A 1 206 ? -13.868 -7.100 29.702 1.00 68.06 206 ASP A CA 1
ATOM 1713 C C . ASP A 1 206 ? -14.387 -8.256 28.832 1.00 68.06 206 ASP A C 1
ATOM 1715 O O . ASP A 1 206 ? -13.904 -8.525 27.724 1.00 68.06 206 ASP A O 1
ATOM 1719 N N . GLU A 1 207 ? -15.397 -8.957 29.346 1.00 73.50 207 GLU A N 1
ATOM 1720 C CA . GLU A 1 207 ? -16.097 -10.041 28.657 1.00 73.50 207 GLU A CA 1
ATOM 1721 C C . GLU A 1 207 ? -16.684 -9.559 27.313 1.00 73.50 207 GLU A C 1
ATOM 1723 O O . GLU A 1 207 ? -16.744 -10.309 26.332 1.00 73.50 207 GLU A O 1
ATOM 1728 N N . ASN A 1 208 ? -17.050 -8.275 27.226 1.00 70.81 208 ASN A N 1
ATOM 1729 C CA . ASN A 1 208 ? -17.572 -7.645 26.014 1.00 70.81 208 ASN A CA 1
ATOM 1730 C C . ASN A 1 208 ? -16.509 -7.552 24.911 1.00 70.81 208 ASN A C 1
ATOM 1732 O O . ASN A 1 208 ? -16.792 -7.832 23.740 1.00 70.81 208 ASN A O 1
ATOM 1736 N N . LEU A 1 209 ? -15.267 -7.229 25.282 1.00 73.31 209 LEU A N 1
ATOM 1737 C CA . LEU A 1 209 ? -14.135 -7.156 24.358 1.00 73.31 209 LEU A CA 1
ATOM 1738 C C . LEU A 1 209 ? -13.798 -8.541 23.789 1.00 73.31 209 LEU A C 1
ATOM 1740 O O . LEU A 1 209 ? -13.526 -8.672 22.590 1.00 73.31 209 LEU A O 1
ATOM 1744 N N . GLN A 1 210 ? -13.868 -9.584 24.622 1.00 74.81 210 GLN A N 1
ATOM 1745 C CA . GLN A 1 210 ? -13.659 -10.968 24.190 1.00 74.81 210 GLN A CA 1
ATOM 1746 C C . GLN A 1 210 ? -14.721 -11.409 23.175 1.00 74.81 210 GLN A C 1
ATOM 1748 O O . GLN A 1 210 ? -14.371 -11.868 22.084 1.00 74.81 210 GLN A O 1
ATOM 1753 N N . LYS A 1 21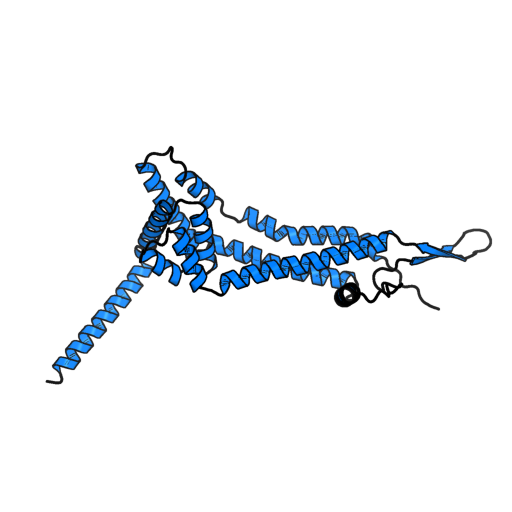1 ? -16.006 -11.167 23.473 1.00 74.31 211 LYS A N 1
ATOM 1754 C CA . LYS A 1 211 ? -17.133 -11.485 22.577 1.00 74.31 211 LYS A CA 1
ATOM 1755 C C . LYS A 1 211 ? -17.026 -10.778 21.225 1.00 74.31 211 LYS A C 1
ATOM 1757 O O . LYS A 1 211 ? -17.317 -11.377 20.186 1.00 74.31 211 LYS A O 1
ATOM 1762 N N . ILE A 1 212 ? -16.594 -9.514 21.210 1.00 76.06 212 ILE A N 1
ATOM 1763 C CA . ILE A 1 212 ? -16.350 -8.779 19.963 1.00 76.06 212 ILE A CA 1
ATOM 1764 C C . ILE A 1 212 ? -15.222 -9.438 19.167 1.00 76.06 212 ILE A C 1
ATOM 1766 O O . ILE A 1 212 ? -15.406 -9.702 17.979 1.00 76.06 212 ILE A O 1
ATOM 1770 N N . CYS A 1 213 ? -14.079 -9.728 19.800 1.00 73.62 213 CYS A N 1
ATOM 1771 C CA . CYS A 1 213 ? -12.899 -10.286 19.131 1.00 73.62 213 CYS A CA 1
ATOM 1772 C C . CYS A 1 213 ? -13.178 -11.604 18.395 1.00 73.62 213 CYS A C 1
ATOM 1774 O O . CYS A 1 213 ? -12.538 -11.890 17.382 1.00 73.62 213 CYS A O 1
ATOM 1776 N N . GLU A 1 214 ? -14.121 -12.402 18.892 1.00 74.62 214 GLU A N 1
ATOM 1777 C CA . GLU A 1 214 ? -14.512 -13.673 18.280 1.00 74.62 214 GLU A CA 1
ATOM 1778 C C . GLU A 1 214 ? -15.431 -13.499 17.067 1.00 74.62 214 GLU A C 1
ATOM 1780 O O . GLU A 1 214 ? -15.327 -14.259 16.100 1.00 74.62 214 GLU A O 1
ATOM 1785 N N . LYS A 1 215 ? -16.292 -12.473 17.090 1.00 75.19 215 LYS A N 1
ATOM 1786 C CA . LYS A 1 215 ? -17.297 -12.214 16.048 1.00 75.19 215 LYS A CA 1
ATOM 1787 C C . LYS A 1 215 ? -16.800 -11.322 14.910 1.00 75.19 215 LYS A C 1
ATOM 1789 O O . LYS A 1 215 ? -17.334 -11.402 13.803 1.00 75.19 215 LYS A O 1
ATOM 1794 N N . ILE A 1 216 ? -15.800 -10.469 15.138 1.00 76.75 216 ILE A N 1
ATOM 1795 C CA . ILE A 1 216 ? -15.342 -9.514 14.118 1.00 76.75 216 ILE A CA 1
ATOM 1796 C C . ILE A 1 216 ? -14.382 -10.132 13.089 1.00 76.75 216 ILE A C 1
ATOM 1798 O O . ILE A 1 216 ? -13.436 -10.859 13.401 1.00 76.75 216 ILE A O 1
ATOM 1802 N N . GLY A 1 217 ? -14.600 -9.788 11.816 1.00 75.81 217 GLY A N 1
ATOM 1803 C CA . GLY A 1 217 ? -13.690 -10.126 10.718 1.00 75.81 217 GLY A CA 1
ATOM 1804 C C . GLY A 1 217 ? -12.363 -9.358 10.787 1.00 75.81 217 GLY A C 1
ATOM 1805 O O . GLY A 1 217 ? -12.240 -8.372 11.511 1.00 75.81 217 GLY A O 1
ATOM 1806 N N . PHE A 1 218 ? -11.366 -9.782 10.000 1.00 78.69 218 PHE A N 1
ATOM 1807 C CA . PHE A 1 218 ? -10.025 -9.170 9.978 1.00 78.69 218 PHE A CA 1
ATOM 1808 C C . PHE A 1 218 ? -10.055 -7.655 9.728 1.00 78.69 218 PHE A C 1
ATOM 1810 O O . PHE A 1 218 ? -9.472 -6.896 10.494 1.00 78.69 218 PHE A O 1
ATOM 1817 N N . TYR A 1 219 ? -10.774 -7.211 8.697 1.00 77.19 219 TYR A N 1
ATOM 1818 C CA . TYR A 1 219 ? -10.824 -5.795 8.327 1.00 77.19 219 TYR A CA 1
ATOM 1819 C C . TYR A 1 219 ? -11.531 -4.933 9.379 1.00 77.19 219 TYR A C 1
ATOM 1821 O O . TYR A 1 219 ? -11.060 -3.847 9.700 1.00 77.19 219 TYR A O 1
ATOM 1829 N N . SER A 1 220 ? -12.617 -5.442 9.969 1.00 78.50 220 SER A N 1
ATOM 1830 C CA . SER A 1 220 ? -13.320 -4.776 11.070 1.00 78.50 220 SER A CA 1
ATOM 1831 C C . SER A 1 220 ? -12.437 -4.672 12.323 1.00 78.50 220 SER A C 1
ATOM 1833 O O . SER A 1 220 ? -12.405 -3.627 12.967 1.00 78.50 220 SER A O 1
ATOM 1835 N N . TRP A 1 221 ? -11.662 -5.722 12.629 1.00 83.00 221 TRP A N 1
ATOM 1836 C CA . TRP A 1 221 ? -10.641 -5.693 13.683 1.00 83.00 221 TRP A CA 1
ATOM 1837 C C . TRP A 1 221 ? -9.537 -4.675 13.390 1.00 83.00 221 TRP A C 1
ATOM 1839 O O . TRP A 1 221 ? -9.149 -3.931 14.283 1.00 83.00 221 TRP A O 1
ATOM 1849 N N . PHE A 1 222 ? -9.060 -4.594 12.147 1.00 80.56 222 PHE A N 1
ATOM 1850 C CA . PHE A 1 222 ? -8.004 -3.659 11.762 1.00 80.56 222 PHE A CA 1
ATOM 1851 C C . PHE A 1 222 ? -8.433 -2.198 11.949 1.00 80.56 222 PHE A C 1
ATOM 1853 O O . PHE A 1 222 ? -7.666 -1.396 12.483 1.00 80.56 222 PHE A O 1
ATOM 1860 N N . THR A 1 223 ? -9.669 -1.851 11.572 1.00 79.81 223 THR A N 1
ATOM 1861 C CA . THR A 1 223 ? -10.236 -0.520 11.840 1.00 79.81 223 THR A CA 1
ATOM 1862 C C . THR A 1 223 ? -10.265 -0.228 13.338 1.00 79.81 223 THR A C 1
ATOM 1864 O O . THR A 1 223 ? -9.805 0.831 13.759 1.00 79.81 223 THR A O 1
ATOM 1867 N N . LEU A 1 224 ? -10.739 -1.180 14.145 1.00 81.25 224 LEU A N 1
ATOM 1868 C CA . LEU A 1 224 ? -10.832 -1.024 15.595 1.00 81.25 224 LEU A CA 1
ATOM 1869 C C . LEU A 1 224 ? -9.451 -0.864 16.253 1.00 81.25 224 LEU A C 1
ATOM 1871 O O . LEU A 1 224 ? -9.261 0.024 17.077 1.00 81.25 224 LEU A O 1
ATOM 1875 N N . TYR A 1 225 ? -8.468 -1.660 15.828 1.00 82.88 225 TYR A N 1
ATOM 1876 C CA . TYR A 1 225 ? -7.085 -1.576 16.298 1.00 82.88 225 TYR A CA 1
ATOM 1877 C C . TYR A 1 225 ? -6.417 -0.241 15.931 1.00 82.88 225 TYR A C 1
ATOM 1879 O O . TYR A 1 225 ? -5.682 0.343 16.724 1.00 82.88 225 TYR A O 1
ATOM 1887 N N . ARG A 1 226 ? -6.688 0.305 14.738 1.00 80.38 226 ARG A N 1
ATOM 1888 C CA . ARG A 1 226 ? -6.185 1.641 14.377 1.00 80.38 226 ARG A CA 1
ATOM 1889 C C . ARG A 1 226 ? -6.746 2.741 15.272 1.00 80.38 226 ARG A C 1
ATOM 1891 O O . ARG A 1 226 ? -6.059 3.731 15.506 1.00 80.38 226 ARG A O 1
ATOM 1898 N N . ILE A 1 227 ? -7.979 2.591 15.740 1.00 80.81 227 ILE A N 1
ATOM 1899 C CA . ILE A 1 227 ? -8.625 3.570 16.615 1.00 80.81 227 ILE A CA 1
ATOM 1900 C C . ILE A 1 227 ? -8.099 3.441 18.036 1.00 80.81 227 ILE A C 1
ATOM 1902 O O . ILE A 1 227 ? -7.785 4.462 18.637 1.00 80.81 227 ILE A O 1
ATOM 1906 N N . SER A 1 228 ? -7.933 2.216 18.541 1.00 83.44 228 SER A N 1
ATOM 1907 C CA . SER A 1 228 ? -7.413 1.985 19.892 1.00 83.44 228 SER A CA 1
ATOM 1908 C C . SER A 1 228 ? -6.027 2.602 20.087 1.00 83.44 228 SER A C 1
ATOM 1910 O O . SER A 1 228 ? -5.744 3.180 21.123 1.00 83.44 228 SER A O 1
ATOM 1912 N N . ARG A 1 229 ? -5.181 2.601 19.049 1.00 83.06 229 ARG A N 1
ATOM 1913 C CA . ARG A 1 229 ? -3.869 3.278 19.065 1.00 83.06 229 ARG A CA 1
ATOM 1914 C C . ARG A 1 229 ? -3.944 4.807 19.113 1.00 83.06 229 ARG A C 1
ATOM 1916 O O . ARG A 1 229 ? -2.938 5.456 19.376 1.00 83.06 229 ARG A O 1
ATOM 1923 N N . ASN A 1 230 ? -5.104 5.381 18.811 1.00 83.19 230 ASN A N 1
ATOM 1924 C CA . ASN A 1 230 ? -5.341 6.818 18.773 1.00 83.19 230 ASN A CA 1
ATOM 1925 C C . ASN A 1 230 ? -6.234 7.301 19.922 1.00 83.19 230 ASN A C 1
ATOM 1927 O O . ASN A 1 230 ? -6.651 8.452 19.870 1.00 83.19 230 ASN A O 1
ATOM 1931 N N . VAL A 1 231 ? -6.529 6.484 20.933 1.00 81.31 231 VAL A N 1
ATOM 1932 C CA . VAL A 1 231 ? -7.416 6.817 22.061 1.00 81.31 231 VAL A CA 1
ATOM 1933 C C . VAL A 1 231 ? -6.813 6.248 23.351 1.00 81.31 231 VAL A C 1
ATOM 1935 O O . VAL A 1 231 ? -6.116 5.240 23.297 1.00 81.31 231 VAL A O 1
ATOM 1938 N N . ASP A 1 232 ? -7.051 6.888 24.498 1.00 83.81 232 ASP A N 1
ATOM 1939 C CA . ASP A 1 232 ? -6.590 6.369 25.793 1.00 83.81 232 ASP A CA 1
ATOM 1940 C C . ASP A 1 232 ? -7.295 5.044 26.150 1.00 83.81 232 ASP A C 1
ATOM 1942 O O . ASP A 1 232 ? -8.475 4.883 25.816 1.00 83.81 232 ASP A O 1
ATOM 1946 N N . PRO A 1 233 ? -6.638 4.110 26.866 1.00 82.56 233 PRO A N 1
ATOM 1947 C CA . PRO A 1 233 ? -7.193 2.780 27.135 1.00 82.56 233 PRO A CA 1
ATOM 1948 C C . PRO A 1 233 ? -8.569 2.794 27.818 1.00 82.56 233 PRO A C 1
ATOM 1950 O O . PRO A 1 233 ? -9.450 2.031 27.431 1.00 82.56 233 PRO A O 1
ATOM 1953 N N . LEU A 1 234 ? -8.790 3.705 28.775 1.00 81.38 234 LEU A N 1
ATOM 1954 C CA . LEU A 1 234 ? -10.074 3.855 29.478 1.00 81.38 234 LEU A CA 1
ATOM 1955 C C . LEU A 1 234 ? -11.196 4.306 28.532 1.00 81.38 234 LEU A C 1
ATOM 1957 O O . LEU A 1 234 ? -12.261 3.700 28.473 1.00 81.38 234 LEU A O 1
ATOM 1961 N N . THR A 1 235 ? -10.931 5.329 27.717 1.00 80.88 235 THR A N 1
ATOM 1962 C CA . THR A 1 235 ? -11.887 5.816 26.715 1.00 80.88 235 THR A CA 1
ATOM 1963 C C . THR A 1 235 ? -12.169 4.744 25.659 1.00 80.88 235 THR A C 1
ATOM 1965 O O . THR A 1 235 ? -13.289 4.631 25.163 1.00 80.88 235 THR A O 1
ATOM 1968 N N . PHE A 1 236 ? -11.171 3.925 25.314 1.00 84.00 236 PHE A N 1
ATOM 1969 C CA . PHE A 1 236 ? -11.358 2.794 24.412 1.00 84.00 236 PHE A CA 1
ATOM 1970 C C . PHE A 1 236 ? -12.292 1.730 25.011 1.00 84.00 236 PHE A C 1
ATOM 1972 O O . PHE A 1 236 ? -13.178 1.256 24.301 1.00 84.00 236 PHE A O 1
ATOM 1979 N N . GLN A 1 237 ? -12.170 1.409 26.303 1.00 81.88 237 GLN A N 1
ATOM 1980 C CA . GLN A 1 237 ? -13.098 0.506 27.000 1.00 81.88 237 GLN A CA 1
ATOM 1981 C C . GLN A 1 237 ? -14.542 1.047 26.988 1.00 81.88 237 GLN A C 1
ATOM 1983 O O . GLN A 1 237 ? -15.466 0.310 26.642 1.00 81.88 237 GLN A O 1
ATOM 1988 N N . ASP A 1 238 ? -14.742 2.344 27.247 1.00 81.62 238 ASP A N 1
ATOM 1989 C CA . ASP A 1 238 ? -16.065 2.992 27.186 1.00 81.62 238 ASP A CA 1
ATOM 1990 C C . ASP A 1 238 ? -16.698 2.943 25.782 1.00 81.62 238 ASP A C 1
ATOM 1992 O O . ASP A 1 238 ? -17.912 2.767 25.620 1.00 81.62 238 ASP A O 1
ATOM 1996 N N . ILE A 1 239 ? -15.879 3.081 24.736 1.00 82.62 239 ILE A N 1
ATOM 1997 C CA . ILE A 1 239 ? -16.326 2.946 23.344 1.00 82.62 239 ILE A CA 1
ATOM 1998 C C . ILE A 1 239 ? -16.750 1.501 23.059 1.00 82.62 239 ILE A C 1
ATOM 2000 O O . ILE A 1 239 ? -17.774 1.277 22.411 1.00 82.62 239 ILE A O 1
ATOM 2004 N N . ILE A 1 240 ? -15.980 0.519 23.536 1.00 82.94 240 ILE A N 1
ATOM 2005 C CA . ILE A 1 240 ? -16.259 -0.907 23.340 1.00 82.94 240 ILE A CA 1
ATOM 2006 C C . ILE A 1 240 ? -17.543 -1.327 24.059 1.00 82.94 240 ILE A C 1
ATOM 2008 O O . ILE A 1 240 ? -18.382 -1.994 23.448 1.00 82.94 240 ILE A O 1
ATOM 2012 N N . SER A 1 241 ? -17.740 -0.906 25.308 1.00 82.06 241 SER A N 1
ATOM 2013 C CA . SER A 1 241 ? -18.954 -1.213 26.073 1.00 82.06 241 SER A CA 1
ATOM 2014 C C . SER A 1 241 ? -20.200 -0.610 25.409 1.00 82.06 241 SER A C 1
ATOM 2016 O O . SER A 1 241 ? -21.196 -1.309 25.191 1.00 82.06 241 SER A O 1
ATOM 2018 N N . SER A 1 242 ? -20.111 0.646 24.958 1.00 80.75 242 SER A N 1
ATOM 2019 C CA . SER A 1 242 ? -21.168 1.324 24.194 1.00 80.75 242 SER A CA 1
ATOM 2020 C C . SER A 1 242 ? -21.462 0.624 22.860 1.00 80.75 242 SER A C 1
ATOM 2022 O O . SER A 1 242 ? -22.621 0.487 22.456 1.00 80.75 242 SER A O 1
ATOM 2024 N N . LEU A 1 243 ? -20.420 0.137 22.179 1.00 81.06 243 LEU A N 1
ATOM 2025 C CA . LEU A 1 243 ? -20.543 -0.614 20.933 1.00 81.06 243 LEU A CA 1
ATOM 2026 C C . LEU A 1 243 ? -21.255 -1.958 21.156 1.00 81.06 243 LEU A C 1
ATOM 2028 O O . LEU A 1 243 ? -22.153 -2.292 20.383 1.00 81.06 243 LEU A O 1
ATOM 2032 N N . VAL A 1 244 ? -20.918 -2.712 22.211 1.00 80.62 244 VAL A N 1
ATOM 2033 C CA . VAL A 1 244 ? -21.599 -3.981 22.536 1.00 80.62 244 VAL A CA 1
ATOM 2034 C C . VAL A 1 244 ? -23.060 -3.763 22.888 1.00 80.62 244 VAL A C 1
ATOM 2036 O O . VAL A 1 244 ? -23.914 -4.440 22.315 1.00 80.62 244 VAL A O 1
ATOM 2039 N N . ALA A 1 245 ? -23.374 -2.782 23.736 1.00 80.06 245 ALA A N 1
ATOM 2040 C CA . ALA A 1 245 ? -24.757 -2.445 24.069 1.00 80.06 245 ALA A CA 1
ATOM 2041 C C . ALA A 1 245 ? -25.583 -2.118 22.806 1.00 80.06 245 ALA A C 1
ATOM 2043 O O . ALA A 1 245 ? -26.753 -2.498 22.673 1.00 80.06 245 ALA A O 1
ATOM 2044 N N . ARG A 1 246 ? -24.961 -1.469 21.812 1.00 77.50 246 ARG A N 1
ATOM 2045 C CA . ARG A 1 246 ? -25.605 -1.185 20.525 1.00 77.50 246 ARG A CA 1
ATOM 2046 C C . ARG A 1 246 ? -25.810 -2.433 19.663 1.00 77.50 246 ARG A C 1
ATOM 2048 O O . ARG A 1 246 ? -26.847 -2.557 19.017 1.00 77.50 246 ARG A O 1
ATOM 2055 N N . ILE A 1 247 ? -24.862 -3.368 19.677 1.00 75.12 247 ILE A N 1
ATOM 2056 C CA . ILE A 1 247 ? -24.977 -4.660 18.984 1.00 75.12 247 ILE A CA 1
ATOM 2057 C C . ILE A 1 247 ? -26.100 -5.505 19.587 1.00 75.12 247 ILE A C 1
ATOM 2059 O O . ILE A 1 247 ? -26.913 -6.062 18.849 1.00 75.12 247 ILE A O 1
ATOM 2063 N N . GLU A 1 248 ? -26.177 -5.579 20.915 1.00 75.81 248 GLU A N 1
ATOM 2064 C CA . GLU A 1 248 ? -27.192 -6.371 21.612 1.00 75.81 248 GLU A CA 1
ATOM 2065 C C . GLU A 1 248 ? -28.601 -5.770 21.517 1.00 75.81 248 GLU A C 1
ATOM 2067 O O . GLU A 1 248 ? -29.588 -6.506 21.528 1.00 75.81 248 GLU A O 1
ATOM 2072 N N . SER A 1 249 ? -28.718 -4.446 21.376 1.00 71.44 249 SER A N 1
ATOM 2073 C CA . SER A 1 249 ? -30.015 -3.773 21.215 1.00 71.44 249 SER A CA 1
ATOM 2074 C C . SER A 1 249 ? -30.650 -3.951 19.828 1.00 71.44 249 SER A C 1
ATOM 2076 O O . SER A 1 249 ? -31.816 -3.592 19.653 1.00 71.44 249 SER A O 1
ATOM 2078 N N . MET A 1 250 ? -29.950 -4.543 18.849 1.00 62.88 250 MET A N 1
ATOM 2079 C CA . MET A 1 250 ? -30.521 -4.796 17.525 1.00 62.88 250 MET A CA 1
ATOM 2080 C C . MET A 1 250 ? -31.561 -5.927 17.518 1.00 62.88 250 MET A C 1
ATOM 2082 O O . MET A 1 250 ? -31.316 -7.001 18.076 1.00 62.88 250 MET A O 1
ATOM 2086 N N . PRO A 1 251 ? -32.690 -5.748 16.801 1.00 51.41 251 PRO A N 1
ATOM 2087 C CA . PRO A 1 251 ? -33.770 -6.731 16.758 1.00 51.41 251 PRO A CA 1
ATOM 2088 C C . PRO A 1 251 ? -33.307 -8.089 16.216 1.00 51.41 251 PRO A C 1
ATOM 2090 O O . PRO A 1 251 ? -33.732 -9.107 16.743 1.00 51.41 251 PRO A O 1
ATOM 2093 N N . VAL A 1 252 ? -32.361 -8.118 15.268 1.00 53.78 252 VAL A N 1
ATOM 2094 C CA . VAL A 1 252 ? -31.794 -9.355 14.692 1.00 53.78 252 VAL A CA 1
ATOM 2095 C C . VAL A 1 252 ? -31.072 -10.212 15.745 1.00 53.78 252 VAL A C 1
ATOM 2097 O O . VAL A 1 252 ? -31.185 -11.436 15.730 1.00 53.78 252 VAL A O 1
ATOM 2100 N N . PHE A 1 253 ? -30.370 -9.594 16.703 1.00 46.56 253 PHE A N 1
ATOM 2101 C CA . PHE A 1 253 ? -29.726 -10.319 17.805 1.00 46.56 253 PHE A CA 1
ATOM 2102 C C . PHE A 1 253 ? -30.702 -10.673 18.923 1.00 46.56 253 PHE A C 1
ATOM 2104 O O . PHE A 1 253 ? -30.537 -11.727 19.534 1.00 46.56 253 PHE A O 1
ATOM 2111 N N . LYS A 1 254 ? -31.750 -9.868 19.152 1.00 42.69 254 LYS A N 1
ATOM 2112 C CA . LYS A 1 254 ? -32.868 -10.282 20.010 1.00 42.69 254 LYS A CA 1
ATOM 2113 C C . LYS A 1 254 ? -33.522 -11.550 19.471 1.00 42.69 254 LYS A C 1
ATOM 2115 O O . LYS A 1 254 ? -33.742 -12.456 20.256 1.00 42.69 254 LYS A O 1
ATOM 2120 N N . THR A 1 255 ? -33.747 -11.683 18.163 1.00 43.59 255 THR A N 1
ATOM 2121 C CA . THR A 1 255 ? -34.335 -12.910 17.597 1.00 43.59 255 THR A CA 1
ATOM 2122 C C . THR A 1 255 ? -33.416 -14.122 17.763 1.00 43.59 255 THR A C 1
ATOM 2124 O O . THR A 1 255 ? -33.899 -15.199 18.088 1.00 43.59 255 THR A O 1
ATOM 2127 N N . ILE A 1 256 ? -32.093 -13.958 17.615 1.00 46.41 256 ILE A N 1
ATOM 2128 C CA . ILE A 1 256 ? -31.114 -15.042 17.824 1.00 46.41 256 ILE A CA 1
ATOM 2129 C C . ILE A 1 256 ? -31.004 -15.425 19.310 1.00 46.41 256 ILE A C 1
ATOM 2131 O O . ILE A 1 256 ? -30.979 -16.610 19.619 1.00 46.41 256 ILE A O 1
ATOM 2135 N N . LYS A 1 257 ? -30.989 -14.451 20.233 1.00 39.97 257 LYS A N 1
ATOM 2136 C CA . LYS A 1 257 ? -30.901 -14.676 21.692 1.00 39.97 257 LYS A CA 1
ATOM 2137 C C . LYS A 1 257 ? -32.218 -15.219 22.272 1.00 39.97 257 LYS A C 1
ATOM 2139 O O . LYS A 1 257 ? -32.199 -16.018 23.200 1.00 39.97 257 LYS A O 1
ATOM 2144 N N . VAL A 1 258 ? -33.362 -14.819 21.707 1.00 47.72 258 VAL A N 1
ATOM 2145 C CA . VAL A 1 258 ? -34.687 -15.394 22.006 1.00 47.72 258 VAL A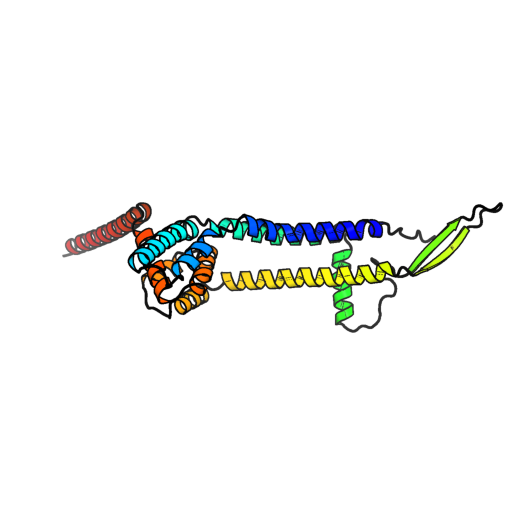 CA 1
ATOM 2146 C C . VAL A 1 258 ? -34.770 -16.817 21.469 1.00 47.72 258 VAL A C 1
ATOM 2148 O O . VAL A 1 258 ? -35.216 -17.697 22.189 1.00 47.72 258 VAL A O 1
ATOM 2151 N N . ARG A 1 259 ? -34.279 -17.078 20.251 1.00 36.44 259 ARG A N 1
ATOM 2152 C CA . ARG A 1 259 ? -34.261 -18.430 19.680 1.00 36.44 259 ARG A CA 1
ATOM 2153 C C . ARG A 1 259 ? -33.292 -19.362 20.411 1.00 36.44 259 ARG A C 1
ATOM 2155 O O . ARG A 1 259 ? -33.633 -20.519 20.585 1.00 36.44 259 ARG A O 1
ATOM 2162 N N . SER A 1 260 ? -32.145 -18.880 20.895 1.00 40.69 260 SER A N 1
ATOM 2163 C CA . SER A 1 260 ? -31.224 -19.692 21.705 1.00 40.69 260 SER A CA 1
ATOM 2164 C C . SER A 1 260 ? -31.771 -19.988 23.106 1.00 40.69 260 SER A C 1
ATOM 2166 O O . SER A 1 260 ? -31.693 -21.129 23.534 1.00 40.69 260 SER A O 1
ATOM 2168 N N . ARG A 1 261 ? -32.401 -19.013 23.786 1.00 46.50 261 ARG A N 1
ATOM 2169 C CA . ARG A 1 261 ? -33.087 -19.257 25.073 1.00 46.50 261 ARG A CA 1
ATOM 2170 C C . ARG A 1 261 ? -34.321 -20.142 24.934 1.00 46.50 261 ARG A C 1
ATOM 2172 O O . ARG A 1 261 ? -34.588 -20.935 25.823 1.00 46.50 261 ARG A O 1
ATOM 2179 N N . ALA A 1 262 ? -35.073 -20.005 23.842 1.00 48.34 262 ALA A N 1
ATOM 2180 C CA . ALA A 1 262 ? -36.215 -20.870 23.561 1.00 48.34 262 ALA A CA 1
ATOM 2181 C C . ALA A 1 262 ? -35.769 -22.313 23.287 1.00 48.34 262 ALA A C 1
ATOM 2183 O O . ALA A 1 262 ? -36.446 -23.233 23.720 1.00 48.34 262 ALA A O 1
ATOM 2184 N N . VAL A 1 263 ? -34.623 -22.509 22.624 1.00 48.78 263 VAL A N 1
ATOM 2185 C CA . VAL A 1 263 ? -34.019 -23.838 22.433 1.00 48.78 263 VAL A CA 1
ATOM 2186 C C . VAL A 1 263 ? -33.501 -24.409 23.757 1.00 48.78 263 VAL A C 1
ATOM 2188 O O . VAL A 1 263 ? -33.791 -25.562 24.035 1.00 48.78 263 VAL A O 1
ATOM 2191 N N . GLU A 1 264 ? -32.825 -23.618 24.601 1.00 46.09 264 GLU A N 1
ATOM 2192 C CA . GLU A 1 264 ? -32.359 -24.061 25.932 1.00 46.09 264 GLU A CA 1
ATOM 2193 C C . GLU A 1 264 ? -33.512 -24.422 26.888 1.00 46.09 264 GLU A C 1
ATOM 2195 O O . GLU A 1 264 ? -33.413 -25.414 27.615 1.00 46.09 264 GLU A O 1
ATOM 2200 N N . HIS A 1 265 ? -34.618 -23.667 26.863 1.00 50.97 265 HIS A N 1
ATOM 2201 C CA . HIS A 1 265 ? -35.833 -24.008 27.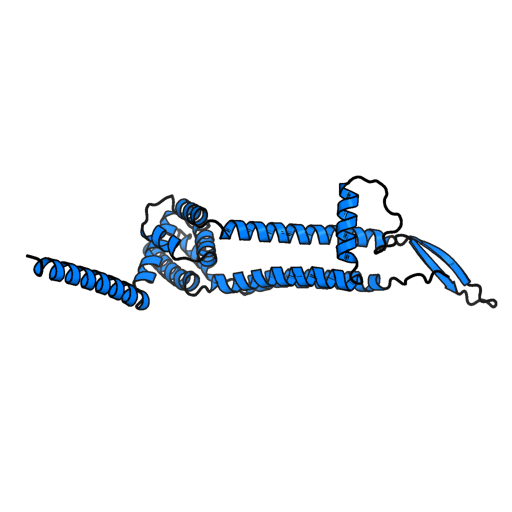610 1.00 50.97 265 HIS A CA 1
ATOM 2202 C C . HIS A 1 265 ? -36.507 -25.271 27.061 1.00 50.97 265 HIS A C 1
ATOM 2204 O O . HIS A 1 265 ? -36.794 -26.166 27.846 1.00 50.97 265 HIS A O 1
ATOM 2210 N N . HIS A 1 266 ? -36.654 -25.414 25.737 1.00 49.19 266 HIS A N 1
ATOM 2211 C CA . HIS A 1 266 ? -37.231 -26.631 25.153 1.00 49.19 266 HIS A CA 1
ATOM 2212 C C . HIS A 1 266 ? -36.415 -27.888 25.477 1.00 49.19 266 HIS A C 1
ATOM 2214 O O . HIS A 1 266 ? -36.993 -28.916 25.808 1.00 49.19 266 HIS A O 1
ATOM 2220 N N . THR A 1 267 ? -35.080 -27.805 25.443 1.00 50.44 267 THR A N 1
ATOM 2221 C CA . THR A 1 267 ? -34.220 -28.929 25.841 1.00 50.44 267 THR A CA 1
ATOM 2222 C C . THR A 1 267 ? -34.254 -29.206 27.343 1.00 50.44 267 THR A C 1
ATOM 2224 O O . THR A 1 267 ? -34.039 -30.342 27.741 1.00 50.44 267 THR A O 1
ATOM 2227 N N . SER A 1 268 ? -34.513 -28.204 28.191 1.00 48.56 268 SER A N 1
ATOM 2228 C CA . SER A 1 268 ? -34.616 -28.418 29.644 1.00 48.56 268 SER A CA 1
ATOM 2229 C C . SER A 1 268 ? -35.952 -29.059 30.029 1.00 48.56 268 SER A C 1
ATOM 2231 O O . SER A 1 268 ? -35.971 -29.927 30.898 1.00 48.56 268 SER A O 1
ATOM 2233 N N . ASP A 1 269 ? -37.036 -28.692 29.342 1.00 51.69 269 ASP A N 1
ATOM 2234 C CA . ASP A 1 269 ? -38.367 -29.269 29.550 1.00 51.69 269 ASP A CA 1
ATOM 2235 C C . ASP A 1 269 ? -38.445 -30.712 29.000 1.00 51.69 269 ASP A C 1
ATOM 2237 O O . ASP A 1 269 ? -38.945 -31.600 29.685 1.00 51.69 269 ASP A O 1
ATOM 2241 N N . GLU A 1 270 ? -37.833 -31.005 27.840 1.00 49.12 270 GLU A N 1
ATOM 2242 C CA . GLU A 1 270 ? -37.722 -32.382 27.308 1.00 49.12 270 GLU A CA 1
ATOM 2243 C C . GLU A 1 270 ? -36.865 -33.313 28.187 1.00 49.12 270 GLU A C 1
ATOM 2245 O O . GLU A 1 270 ? -37.087 -34.527 28.217 1.00 49.12 270 GLU A O 1
ATOM 2250 N N . ILE A 1 271 ? -35.872 -32.776 28.905 1.00 48.69 271 ILE A N 1
ATOM 2251 C CA . ILE A 1 271 ? -35.074 -33.553 29.866 1.00 48.69 271 ILE A CA 1
ATOM 2252 C C . ILE A 1 271 ? -35.879 -33.807 31.148 1.00 48.69 271 ILE A C 1
ATOM 2254 O O . ILE A 1 271 ? -35.798 -34.904 31.699 1.00 48.69 271 ILE A O 1
ATOM 2258 N N . HIS A 1 272 ? -36.684 -32.845 31.608 1.00 48.81 272 HIS A N 1
ATOM 2259 C CA . HIS A 1 272 ? -37.538 -33.026 32.783 1.00 48.81 272 HIS A CA 1
ATOM 2260 C C . HIS A 1 272 ? -38.667 -34.043 32.540 1.00 48.81 272 HIS A C 1
ATOM 2262 O O . HIS A 1 272 ? -38.862 -34.927 33.375 1.00 48.81 272 HIS A O 1
ATOM 2268 N N . ASP A 1 273 ? -39.328 -34.002 31.379 1.00 49.44 273 ASP A N 1
ATOM 2269 C CA . ASP A 1 273 ? -40.400 -34.949 31.033 1.00 49.44 273 ASP A CA 1
ATOM 2270 C C . ASP A 1 273 ? -39.875 -36.382 30.816 1.00 49.44 273 ASP A C 1
ATOM 2272 O O . ASP A 1 273 ? -40.501 -37.357 31.243 1.00 49.44 273 ASP A O 1
ATOM 2276 N N . ASN A 1 274 ? -38.676 -36.547 30.243 1.00 44.34 274 ASN A N 1
ATOM 2277 C CA . ASN A 1 274 ? -38.062 -37.873 30.091 1.00 44.34 274 ASN A CA 1
ATOM 2278 C C . ASN A 1 274 ? -37.590 -38.485 31.421 1.00 44.34 274 ASN A C 1
ATOM 2280 O O . ASN A 1 274 ? -37.519 -39.707 31.530 1.00 44.34 274 ASN A O 1
ATOM 2284 N N . ILE A 1 275 ? -37.295 -37.675 32.443 1.00 47.69 275 ILE A N 1
ATOM 2285 C CA . ILE A 1 275 ? -36.946 -38.176 33.783 1.00 47.69 275 ILE A CA 1
ATOM 2286 C C . ILE A 1 275 ? -38.210 -38.570 34.566 1.00 47.69 275 ILE A C 1
ATOM 2288 O O . ILE A 1 275 ? -38.188 -39.553 35.302 1.00 47.69 275 ILE A O 1
ATOM 2292 N N . SER A 1 276 ? -39.334 -37.876 34.366 1.00 48.22 276 SER A N 1
ATOM 2293 C CA . SER A 1 276 ? -40.619 -38.204 35.006 1.00 48.22 276 SER A CA 1
ATOM 2294 C C . SER A 1 276 ? -41.329 -39.433 34.424 1.00 48.22 276 SER A C 1
ATOM 2296 O O . SER A 1 276 ? -42.267 -39.927 35.039 1.00 48.22 276 SER A O 1
ATOM 2298 N N . THR A 1 277 ? -40.879 -39.950 33.276 1.00 49.59 277 THR A N 1
ATOM 2299 C CA . THR A 1 277 ? -41.467 -41.136 32.619 1.00 49.59 277 THR A CA 1
ATOM 2300 C C . THR A 1 277 ? -40.679 -42.432 32.901 1.00 49.59 277 THR A C 1
ATOM 2302 O O . THR A 1 277 ? -41.059 -43.503 32.433 1.00 49.59 277 THR A O 1
ATOM 2305 N N . VAL A 1 278 ? -39.577 -42.359 33.663 1.00 45.22 278 VAL A N 1
ATOM 2306 C CA . VAL A 1 278 ? -38.671 -43.495 33.966 1.00 45.22 278 VAL A CA 1
ATOM 2307 C C . VAL A 1 278 ? -38.648 -43.849 35.470 1.00 45.22 278 VAL A C 1
ATOM 2309 O O . VAL A 1 278 ? -37.810 -44.633 35.912 1.00 45.22 278 VAL A O 1
ATOM 2312 N N . VAL A 1 279 ? -39.590 -43.327 36.267 1.00 39.41 279 VAL A N 1
ATOM 2313 C CA . VAL A 1 279 ? -39.789 -43.703 37.684 1.00 39.41 279 VAL A CA 1
ATOM 2314 C C . VAL A 1 279 ? -41.145 -44.363 37.878 1.00 39.41 279 VAL A C 1
ATOM 2316 O O . VAL A 1 279 ? -42.136 -43.815 37.350 1.00 39.41 279 VAL A O 1
#

Foldseek 3Di:
DPPDDDDPLPVCLVVLVVVLVVLQCVLVVLCVVQADCVLVVLLVVLVPPVDDPVVNLVSLLVNLVVLLCCQVVVSRVVSVVVSVVSNVVSLVCSVVVVCVSQVNCVVVLLVVVVCCVVVPVPPPVCCSVSQHQKDKDWDQDPDPDRDIDIDIDGDVVSVVSVVVVSVVVVCSVVVVVVVVVVVCVLQPDLPVLLVLVCVLLVVDPDPLSVVCSVPTDSSSSVVLSVSSVSHHNVSSVSSSVSNSVVVCPDVVNVVVVVVVVVVVVVVVVVVVVVVVVPD

Secondary structure (DSSP, 8-state):
---PPP--GGGTHHHHHHHHHHHHHHHHHHHHHHS-THHHHHHHHHH-TTS-HHHHHHHHHHHHHHHHHHHHS-TTHHHHHHHHHHHHHHHHHHHHHHHHHTTT-HHHHHHHHHHHHHTT-----S--SSS-SEEEEEEEE-SSS-EEEEEEEE-HHHHHHHHHHHHHHHHHHHHHHHHHHHHHHHHH-HHHHHHHHHHHTTT---HHHHHHHHH--HHHHHHHHHHHTTS-HHHHHHHHHHHHHHHHTSHHHHHHHHHHHHHHHHHHHHHHHHHHT--

InterPro domains:
  IPR000990 Innexin [PF00876] (4-246)
  IPR000990 Innexin [PR01262] (9-31)
  IPR000990 Innexin [PR01262] (130-139)
  IPR000990 Innexin [PR01262] (153-169)
  IPR000990 Innexin [PS51013] (1-253)
  IPR000990 Innexin [PTHR11893] (5-247)